Protein AF-A0A6I9YDV7-F1 (afdb_monomer_lite)

InterPro domains:
  IPR006047 Glycosyl hydrolase family 13, catalytic domain [PF00128] (92-167)
  IPR017853 Glycoside hydrolase superfamily [SSF51445] (80-203)
  IPR042280 Amino acid transporter heavy chain SLC3A2 [PTHR46673] (25-206)

Organism: NCBI:txid35019

Structure (mmCIF, N/CA/C/O backbone):
data_AF-A0A6I9YDV7-F1
#
_entry.id   AF-A0A6I9YDV7-F1
#
loop_
_atom_site.group_PDB
_atom_site.id
_atom_site.type_symbol
_atom_site.label_atom_id
_atom_site.label_alt_id
_atom_site.label_comp_id
_atom_site.label_asym_id
_atom_site.label_entity_id
_atom_site.label_seq_id
_atom_site.pdbx_PDB_ins_code
_atom_site.Cartn_x
_atom_site.Cartn_y
_atom_site.Cartn_z
_atom_site.occupancy
_atom_site.B_iso_or_equiv
_atom_site.auth_seq_id
_atom_site.auth_comp_id
_atom_site.auth_asym_id
_atom_site.auth_atom_id
_atom_site.pdbx_PDB_model_num
ATOM 1 N N . MET A 1 1 ? 39.630 -52.756 -128.430 1.00 38.31 1 MET A N 1
ATOM 2 C CA . MET A 1 1 ? 41.079 -52.446 -128.452 1.00 38.31 1 MET A CA 1
ATOM 3 C C . MET A 1 1 ? 41.340 -51.314 -127.465 1.00 38.31 1 MET A C 1
ATOM 5 O O . MET A 1 1 ? 40.442 -50.504 -127.300 1.00 38.31 1 MET A O 1
ATOM 9 N N . GLY A 1 2 ? 42.489 -51.329 -126.774 1.00 39.59 2 GLY A N 1
ATOM 10 C CA . GLY A 1 2 ? 42.800 -50.532 -125.567 1.00 39.59 2 GLY A CA 1
ATOM 11 C C . GLY A 1 2 ? 42.790 -49.003 -125.735 1.00 39.59 2 GLY A C 1
ATOM 12 O O . GLY A 1 2 ? 42.565 -48.506 -126.827 1.00 39.59 2 GLY A O 1
ATOM 13 N N . LYS A 1 3 ? 43.085 -48.194 -124.712 1.00 39.50 3 LYS A N 1
ATOM 14 C CA . LYS A 1 3 ? 43.961 -48.411 -123.548 1.00 39.50 3 LYS A CA 1
ATOM 15 C C . LYS A 1 3 ? 43.858 -47.171 -122.614 1.00 39.50 3 LYS A C 1
ATOM 17 O O . LYS A 1 3 ? 43.649 -46.089 -123.145 1.00 39.50 3 LYS A O 1
ATOM 22 N N . LEU A 1 4 ? 44.160 -47.373 -121.317 1.00 40.81 4 LEU A N 1
ATOM 23 C CA . LEU A 1 4 ? 44.732 -46.437 -120.302 1.00 40.81 4 LEU A CA 1
ATOM 24 C C . LEU A 1 4 ? 43.859 -45.246 -119.843 1.00 40.81 4 LEU A C 1
ATOM 26 O O . LEU A 1 4 ? 43.317 -44.532 -120.670 1.00 40.81 4 LEU A O 1
ATOM 30 N N . GLY A 1 5 ? 43.605 -45.036 -118.543 1.00 38.09 5 GLY A N 1
ATOM 31 C CA . GLY A 1 5 ? 44.574 -44.785 -117.447 1.00 38.09 5 GLY A CA 1
ATOM 32 C C . GLY A 1 5 ? 44.737 -43.256 -117.337 1.00 38.09 5 GLY A C 1
ATOM 33 O O . GLY A 1 5 ? 44.875 -42.615 -118.367 1.00 38.09 5 GLY A O 1
ATOM 34 N N . ASP A 1 6 ? 44.651 -42.529 -116.229 1.00 39.38 6 ASP A N 1
ATOM 35 C CA . ASP A 1 6 ? 44.724 -42.764 -114.791 1.00 39.38 6 ASP A CA 1
ATOM 36 C C . ASP A 1 6 ? 44.041 -41.562 -114.104 1.00 39.38 6 ASP A C 1
ATOM 38 O O . ASP A 1 6 ? 43.916 -40.489 -114.697 1.00 39.38 6 ASP A O 1
ATOM 42 N N . GLY A 1 7 ? 43.634 -41.699 -112.842 1.00 36.81 7 GLY A N 1
ATOM 43 C CA . GLY A 1 7 ? 43.128 -40.560 -112.072 1.00 36.81 7 GLY A CA 1
ATOM 44 C C . GLY A 1 7 ? 42.605 -40.953 -110.701 1.00 36.81 7 GLY A C 1
ATOM 45 O O . GLY A 1 7 ? 41.404 -40.923 -110.457 1.00 36.81 7 GLY A O 1
ATOM 46 N N . ALA A 1 8 ? 43.511 -41.366 -109.820 1.00 44.62 8 ALA A N 1
ATOM 47 C CA . ALA A 1 8 ? 43.217 -41.623 -108.419 1.00 44.62 8 ALA A CA 1
ATOM 48 C C . ALA A 1 8 ? 43.064 -40.310 -107.634 1.00 44.62 8 ALA A C 1
ATOM 50 O O . ALA A 1 8 ? 43.971 -39.483 -107.652 1.00 44.62 8 ALA A O 1
ATOM 51 N N . THR A 1 9 ? 41.997 -40.198 -106.844 1.00 48.41 9 THR A N 1
ATOM 52 C CA . THR A 1 9 ? 42.017 -39.526 -105.535 1.00 48.41 9 THR A CA 1
ATOM 53 C C . THR A 1 9 ? 40.992 -40.193 -104.607 1.00 48.41 9 THR A C 1
ATOM 55 O O . THR A 1 9 ? 39.810 -40.257 -104.946 1.00 48.41 9 THR A O 1
ATOM 58 N N . PRO A 1 10 ? 41.404 -40.718 -103.436 1.00 44.78 10 PRO A N 1
ATOM 59 C CA . PRO A 1 10 ? 40.486 -41.284 -102.455 1.00 44.78 10 PRO A CA 1
ATOM 60 C C . PRO A 1 10 ? 39.911 -40.162 -101.579 1.00 44.78 10 PRO A C 1
ATOM 62 O O . PRO A 1 10 ? 40.644 -39.488 -100.854 1.00 44.78 10 PRO A O 1
ATOM 65 N N . MET A 1 11 ? 38.595 -39.948 -101.626 1.00 39.47 11 MET A N 1
ATOM 66 C CA . MET A 1 11 ? 37.921 -39.026 -100.709 1.00 39.47 11 MET A CA 1
ATOM 67 C C . MET A 1 11 ? 37.646 -39.715 -99.369 1.00 39.47 11 MET A C 1
ATOM 69 O O . MET A 1 11 ? 36.690 -40.465 -99.217 1.00 39.47 11 MET A O 1
ATOM 73 N N . HIS A 1 12 ? 38.555 -39.419 -98.441 1.00 35.84 12 HIS A N 1
ATOM 74 C CA . HIS A 1 12 ? 38.338 -39.088 -97.031 1.00 35.84 12 HIS A CA 1
ATOM 75 C C . HIS A 1 12 ? 37.545 -40.066 -96.147 1.00 35.84 12 HIS A C 1
ATOM 77 O O . HIS A 1 12 ? 36.318 -40.092 -96.108 1.00 35.84 12 HIS A O 1
ATOM 83 N N . SER A 1 13 ? 38.330 -40.791 -95.349 1.00 45.22 13 SER A N 1
ATOM 84 C CA . SER A 1 13 ? 37.965 -41.426 -94.091 1.00 45.22 13 SER A CA 1
ATOM 85 C C . SER A 1 13 ? 37.410 -40.434 -93.067 1.00 45.22 13 SER A C 1
ATOM 87 O O . SER A 1 13 ? 37.753 -39.253 -93.056 1.00 45.22 13 SER A O 1
ATOM 89 N N . GLU A 1 14 ? 36.584 -40.997 -92.194 1.00 50.03 14 GLU A N 1
ATOM 90 C CA . GLU A 1 14 ? 35.968 -40.454 -90.989 1.00 50.03 14 GLU A CA 1
ATOM 91 C C . GLU A 1 14 ? 36.855 -39.489 -90.193 1.00 50.03 14 GLU A C 1
ATOM 93 O O . GLU A 1 14 ? 38.060 -39.678 -90.119 1.00 50.03 14 GLU A O 1
ATOM 98 N N . HIS A 1 15 ? 36.240 -38.472 -89.581 1.00 42.59 15 HIS A N 1
ATOM 99 C CA . HIS A 1 15 ? 36.286 -38.185 -88.141 1.00 42.59 15 HIS A CA 1
ATOM 100 C C . HIS A 1 15 ? 35.529 -36.874 -87.888 1.00 42.59 15 HIS A C 1
ATOM 102 O O . HIS A 1 15 ? 35.853 -35.829 -88.451 1.00 42.59 15 HIS A O 1
ATOM 108 N N . LEU A 1 16 ? 34.502 -36.939 -87.034 1.00 49.34 16 LEU A N 1
ATOM 109 C CA . LEU A 1 16 ? 33.867 -35.766 -86.437 1.00 49.34 16 LEU A CA 1
ATOM 110 C C . LEU A 1 16 ? 34.944 -34.807 -85.897 1.00 49.34 16 LEU A C 1
ATOM 112 O O . LEU A 1 16 ? 35.662 -35.193 -84.970 1.00 49.34 16 LEU A O 1
ATOM 116 N N . PRO A 1 17 ? 34.985 -33.536 -86.326 1.00 47.06 17 PRO A N 1
ATOM 117 C CA . PRO A 1 17 ? 35.467 -32.500 -85.445 1.00 47.06 17 PRO A CA 1
ATOM 118 C C . PRO A 1 17 ? 34.332 -32.209 -84.459 1.00 47.06 17 PRO A C 1
ATOM 120 O O . PRO A 1 17 ? 33.331 -31.566 -84.778 1.00 47.06 17 PRO A O 1
ATOM 123 N N . LEU A 1 18 ? 34.479 -32.707 -83.231 1.00 49.81 18 LEU A N 1
ATOM 124 C CA . LEU A 1 18 ? 33.900 -32.031 -82.076 1.00 49.81 18 LEU A CA 1
ATOM 125 C C . LEU A 1 18 ? 34.237 -30.532 -82.187 1.00 49.81 18 LEU A C 1
ATOM 127 O O . LEU A 1 18 ? 35.373 -30.189 -82.506 1.00 49.81 18 LEU A O 1
ATOM 131 N N . LEU A 1 19 ? 33.267 -29.674 -81.848 1.00 50.56 19 LEU A N 1
ATOM 132 C CA . LEU A 1 19 ? 33.364 -28.207 -81.743 1.00 50.56 19 LEU A CA 1
ATOM 133 C C . LEU A 1 19 ? 33.009 -27.392 -83.002 1.00 50.56 19 LEU A C 1
ATOM 135 O O . LEU A 1 19 ? 33.784 -26.550 -83.449 1.00 50.56 19 LEU A O 1
ATOM 139 N N . ALA A 1 20 ? 31.746 -27.449 -83.439 1.00 43.19 20 ALA A N 1
ATOM 140 C CA . ALA A 1 20 ? 31.096 -26.232 -83.938 1.00 43.19 20 ALA A CA 1
ATOM 141 C C . ALA A 1 20 ? 30.786 -25.311 -82.741 1.00 43.19 20 ALA A C 1
ATOM 143 O O . ALA A 1 20 ? 29.654 -25.170 -82.282 1.00 43.19 20 ALA A O 1
ATOM 144 N N . LYS A 1 21 ? 31.843 -24.713 -82.187 1.00 57.72 21 LYS A N 1
ATOM 145 C CA . LYS A 1 21 ? 31.755 -23.532 -81.334 1.00 57.72 21 LYS A CA 1
ATOM 146 C C . LYS A 1 21 ? 31.242 -22.388 -82.207 1.00 57.72 21 LYS A C 1
ATOM 148 O O . LYS A 1 21 ? 32.052 -21.738 -82.850 1.00 57.72 21 LYS A O 1
ATOM 153 N N . ALA A 1 22 ? 29.929 -22.161 -82.245 1.00 50.22 22 ALA A N 1
ATOM 154 C CA . ALA A 1 22 ? 29.346 -20.857 -82.576 1.00 50.22 22 ALA A CA 1
ATOM 155 C C . ALA A 1 22 ? 27.814 -20.861 -82.455 1.00 50.22 22 ALA A C 1
ATOM 157 O O . ALA A 1 22 ? 27.097 -21.185 -83.395 1.00 50.22 22 ALA A O 1
ATOM 158 N N . ALA A 1 23 ? 27.320 -20.348 -81.335 1.00 45.19 23 ALA A N 1
ATOM 159 C CA . ALA A 1 23 ? 26.447 -19.185 -81.412 1.00 45.19 23 ALA A CA 1
ATOM 160 C C . ALA A 1 23 ? 27.012 -18.176 -80.400 1.00 45.19 23 ALA A C 1
ATOM 162 O O . ALA A 1 23 ? 27.020 -18.477 -79.205 1.00 45.19 23 ALA A O 1
ATOM 163 N N . PRO A 1 24 ? 27.598 -17.044 -80.831 1.00 51.56 24 PRO A N 1
ATOM 164 C CA . PRO A 1 24 ? 28.044 -16.031 -79.892 1.00 51.56 24 PRO A CA 1
ATOM 165 C C . PRO A 1 24 ? 26.799 -15.426 -79.245 1.00 51.56 24 PRO A C 1
ATOM 167 O O . PRO A 1 24 ? 26.030 -14.716 -79.890 1.00 51.56 24 PRO A O 1
ATOM 170 N N . SER A 1 25 ? 26.593 -15.720 -77.965 1.00 53.84 25 SER A N 1
ATOM 171 C CA . SER A 1 25 ? 25.659 -14.999 -77.106 1.00 53.84 25 SER A CA 1
ATOM 172 C C . SER A 1 25 ? 26.172 -13.568 -76.926 1.00 53.84 25 SER A C 1
ATOM 174 O O . SER A 1 25 ? 26.735 -13.231 -75.889 1.00 53.84 25 SER A O 1
ATOM 176 N N . ALA A 1 26 ? 26.015 -12.719 -77.941 1.00 59.66 26 ALA A N 1
ATOM 177 C CA . ALA A 1 26 ? 26.451 -11.320 -77.946 1.00 59.66 26 ALA A CA 1
ATOM 178 C C . ALA A 1 26 ? 25.562 -10.421 -77.058 1.00 59.66 26 ALA A C 1
ATOM 180 O O . ALA A 1 26 ? 25.212 -9.303 -77.420 1.00 59.66 26 ALA A O 1
ATOM 181 N N . THR A 1 27 ? 25.152 -10.928 -75.898 1.00 67.25 27 THR A N 1
ATOM 182 C CA . THR A 1 27 ? 24.416 -10.186 -74.866 1.00 67.25 27 THR A CA 1
ATOM 183 C C . THR A 1 27 ? 25.225 -10.101 -73.572 1.00 67.25 27 THR A C 1
ATOM 185 O O . THR A 1 27 ? 25.004 -9.192 -72.778 1.00 67.25 27 THR A O 1
ATOM 188 N N . TYR A 1 28 ? 26.200 -10.995 -73.371 1.00 68.38 28 TYR A N 1
ATOM 189 C CA . TYR A 1 28 ? 27.017 -11.043 -72.162 1.00 68.38 28 TYR A CA 1
ATOM 190 C C . TYR A 1 28 ? 28.496 -11.148 -72.525 1.00 68.38 28 TYR A C 1
ATOM 192 O O . TYR A 1 28 ? 28.893 -12.008 -73.307 1.00 68.38 28 TYR A O 1
ATOM 200 N N . LEU A 1 29 ? 29.300 -10.267 -71.937 1.00 79.88 29 LEU A N 1
ATOM 201 C CA . LEU A 1 29 ? 30.756 -10.303 -72.038 1.00 79.88 29 LEU A CA 1
ATOM 202 C C . LEU A 1 29 ? 31.312 -11.420 -71.147 1.00 79.88 29 LEU A C 1
ATOM 204 O O . LEU A 1 29 ? 30.802 -11.670 -70.050 1.00 79.88 29 LEU A O 1
ATOM 208 N N . SER A 1 30 ? 32.374 -12.082 -71.599 1.00 82.94 30 SER A N 1
ATOM 209 C CA . SER A 1 30 ? 33.105 -13.048 -70.777 1.00 82.94 30 SER A CA 1
ATOM 210 C C . SER A 1 30 ? 33.853 -12.352 -69.629 1.00 82.94 30 SER A C 1
ATOM 212 O O . SER A 1 30 ? 34.169 -11.167 -69.700 1.00 82.94 30 SER A O 1
ATOM 214 N N . GLN A 1 31 ? 34.179 -13.083 -68.555 1.00 80.31 31 GLN A N 1
ATOM 215 C CA . GLN A 1 31 ? 34.885 -12.530 -67.381 1.00 80.31 31 GLN A CA 1
ATOM 216 C C . GLN A 1 31 ? 36.198 -11.813 -67.747 1.00 80.31 31 GLN A C 1
ATOM 218 O O . GLN A 1 31 ? 36.550 -10.811 -67.127 1.00 80.31 31 GLN A O 1
ATOM 223 N N . GLN A 1 32 ? 36.906 -12.311 -68.764 1.00 79.94 32 GLN A N 1
ATOM 224 C CA . GLN A 1 32 ? 38.156 -11.722 -69.244 1.00 79.94 32 GLN A CA 1
ATOM 225 C C . GLN A 1 32 ? 37.910 -10.407 -69.994 1.00 79.94 32 GLN A C 1
ATOM 227 O O . GLN A 1 32 ? 38.565 -9.414 -69.690 1.00 79.94 32 GLN A O 1
ATOM 232 N N . GLU A 1 33 ? 36.913 -10.365 -70.881 1.00 79.81 33 GLU A N 1
ATOM 233 C CA . GLU A 1 33 ? 36.534 -9.151 -71.620 1.00 79.81 33 GLU A CA 1
ATOM 234 C C . GLU A 1 33 ? 35.986 -8.061 -70.682 1.00 79.81 33 GLU A C 1
ATOM 236 O O . GLU A 1 33 ? 36.304 -6.884 -70.843 1.00 79.81 33 GLU A O 1
ATOM 241 N N . VAL A 1 34 ? 35.216 -8.440 -69.653 1.00 80.44 34 VAL A N 1
ATOM 242 C CA . VAL A 1 34 ? 34.735 -7.514 -68.610 1.00 80.44 34 VAL A CA 1
ATOM 243 C C . VAL A 1 34 ? 35.893 -6.948 -67.791 1.00 80.44 34 VAL A C 1
ATOM 245 O O . VAL A 1 34 ? 35.897 -5.757 -67.478 1.00 80.44 34 VAL A O 1
ATOM 248 N N . ALA A 1 35 ? 36.871 -7.776 -67.420 1.00 82.06 35 ALA A N 1
ATOM 249 C CA . ALA A 1 35 ? 38.034 -7.327 -66.660 1.00 82.06 35 ALA A CA 1
ATOM 250 C C . ALA A 1 35 ? 38.915 -6.375 -67.483 1.00 82.06 35 ALA A C 1
ATOM 252 O O . ALA A 1 35 ? 39.345 -5.341 -66.968 1.00 82.06 35 ALA A O 1
ATOM 253 N N . GLU A 1 36 ? 39.132 -6.689 -68.761 1.00 82.44 36 GLU A N 1
ATOM 254 C CA . GLU A 1 36 ? 39.889 -5.855 -69.692 1.00 82.44 36 GLU A CA 1
ATOM 255 C C . GLU A 1 36 ? 39.202 -4.495 -69.885 1.00 82.44 36 GLU A C 1
ATOM 257 O O . GLU A 1 36 ? 39.788 -3.456 -69.569 1.00 82.44 36 GLU A O 1
ATOM 262 N N . GLN A 1 37 ? 37.919 -4.486 -70.260 1.00 78.88 37 GLN A N 1
ATOM 263 C CA . GLN A 1 37 ? 37.142 -3.256 -70.460 1.00 78.88 37 GLN A CA 1
ATOM 264 C C . GLN A 1 37 ? 36.929 -2.458 -69.160 1.00 78.88 37 GLN A C 1
ATOM 266 O O . GLN A 1 37 ? 36.979 -1.228 -69.166 1.00 78.88 37 GLN A O 1
ATOM 271 N 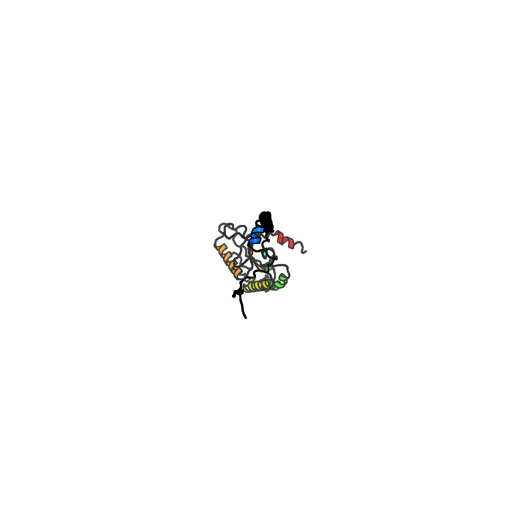N . GLY A 1 38 ? 36.731 -3.133 -68.025 1.00 76.25 38 GLY A N 1
ATOM 272 C CA . GLY A 1 38 ? 36.509 -2.509 -66.715 1.00 76.25 38 GLY A CA 1
ATOM 273 C C . GLY A 1 38 ? 37.774 -1.968 -66.039 1.00 76.25 38 GLY A C 1
ATOM 274 O O . GLY A 1 38 ? 37.676 -1.235 -65.049 1.00 76.25 38 GLY A O 1
ATOM 275 N N . SER A 1 39 ? 38.957 -2.321 -66.548 1.00 73.44 39 SER A N 1
ATOM 276 C CA . SER A 1 39 ? 40.243 -1.778 -66.094 1.00 73.44 39 SER A CA 1
ATOM 277 C C . SER A 1 39 ? 40.638 -0.481 -66.812 1.00 73.44 39 SER A C 1
ATOM 279 O O . SER A 1 39 ? 41.461 0.277 -66.292 1.00 73.44 39 SER A O 1
ATOM 281 N N . ALA A 1 40 ? 40.013 -0.185 -67.957 1.00 80.38 40 ALA A N 1
ATOM 282 C CA . ALA A 1 40 ? 40.258 1.028 -68.724 1.00 80.38 40 ALA A CA 1
ATOM 283 C C . ALA A 1 40 ? 39.733 2.283 -68.001 1.00 80.38 40 ALA A C 1
ATOM 285 O O . ALA A 1 40 ? 38.681 2.276 -67.352 1.00 80.38 40 ALA A O 1
ATOM 286 N N . ALA A 1 41 ? 40.464 3.396 -68.116 1.00 81.31 41 ALA A N 1
ATOM 287 C CA . ALA A 1 41 ? 40.004 4.682 -67.599 1.00 81.31 41 ALA A CA 1
ATOM 288 C C . ALA A 1 41 ? 38.720 5.115 -68.339 1.00 81.31 41 ALA A C 1
ATOM 290 O O . ALA A 1 41 ? 38.679 4.998 -69.564 1.00 81.31 41 ALA A O 1
ATOM 291 N N . PRO A 1 42 ? 37.678 5.613 -67.638 1.00 80.69 42 PRO A N 1
ATOM 292 C CA . PRO A 1 42 ? 37.683 6.141 -66.264 1.00 80.69 42 PRO A CA 1
ATOM 293 C C . PRO A 1 42 ? 37.094 5.209 -65.177 1.00 80.69 42 PRO A C 1
ATOM 295 O O . PRO A 1 42 ? 36.962 5.618 -64.018 1.00 80.69 42 PRO A O 1
ATOM 298 N N . TRP A 1 43 ? 36.725 3.969 -65.513 1.00 84.75 43 TRP A N 1
ATOM 299 C CA . TRP A 1 43 ? 35.888 3.097 -64.672 1.00 84.75 43 TRP A CA 1
ATOM 300 C C . TRP A 1 43 ? 36.424 2.810 -63.256 1.00 84.75 43 TRP A C 1
ATOM 302 O O . TRP A 1 43 ? 35.634 2.861 -62.305 1.00 84.75 43 TRP A O 1
ATOM 312 N N . PRO A 1 44 ? 37.736 2.579 -63.035 1.00 87.44 44 PRO A N 1
ATOM 313 C CA . PRO A 1 44 ? 38.262 2.347 -61.689 1.00 87.44 44 PRO A CA 1
ATOM 314 C C . PRO A 1 44 ? 38.124 3.560 -60.760 1.00 87.44 44 PRO A C 1
ATOM 316 O O . PRO A 1 44 ? 37.864 3.393 -59.567 1.00 87.44 44 PRO A O 1
ATOM 319 N N . GLY A 1 45 ? 38.281 4.774 -61.299 1.00 86.88 45 GLY A N 1
ATOM 320 C CA . GLY A 1 45 ? 38.131 6.022 -60.548 1.00 86.88 45 GLY A CA 1
ATOM 321 C C . GLY A 1 45 ? 36.675 6.273 -60.168 1.00 86.88 45 GLY A C 1
ATOM 322 O O . GLY A 1 45 ? 36.381 6.537 -59.003 1.00 86.88 45 GLY A O 1
ATOM 323 N N . LEU A 1 46 ? 35.761 6.079 -61.124 1.00 91.88 46 LEU A N 1
ATOM 324 C CA . LEU A 1 46 ? 34.322 6.215 -60.898 1.00 91.88 46 LEU A CA 1
ATOM 325 C C . LEU A 1 46 ? 33.809 5.213 -59.853 1.00 91.88 46 LEU A C 1
ATOM 327 O O . LEU A 1 46 ? 33.077 5.598 -58.946 1.00 91.88 46 LEU A O 1
ATOM 331 N N . ARG A 1 47 ? 34.240 3.945 -59.914 1.00 92.69 47 ARG A N 1
ATOM 332 C CA . ARG A 1 47 ? 33.864 2.927 -58.919 1.00 92.69 47 ARG A CA 1
ATOM 333 C C . ARG A 1 47 ? 34.322 3.308 -57.512 1.00 92.69 47 ARG A C 1
ATOM 335 O O . ARG A 1 47 ? 33.540 3.203 -56.573 1.00 92.69 47 ARG A O 1
ATOM 342 N N . ARG A 1 48 ? 35.570 3.766 -57.356 1.00 92.81 48 ARG A N 1
ATOM 343 C CA . ARG A 1 48 ? 36.086 4.231 -56.055 1.00 92.81 48 ARG A CA 1
ATOM 344 C C . ARG A 1 48 ? 35.307 5.446 -55.556 1.00 92.81 48 ARG A C 1
ATOM 346 O O . ARG A 1 48 ? 34.947 5.473 -54.388 1.00 92.81 48 ARG A O 1
ATOM 353 N N . ALA A 1 49 ? 34.991 6.399 -56.434 1.00 94.44 49 ALA 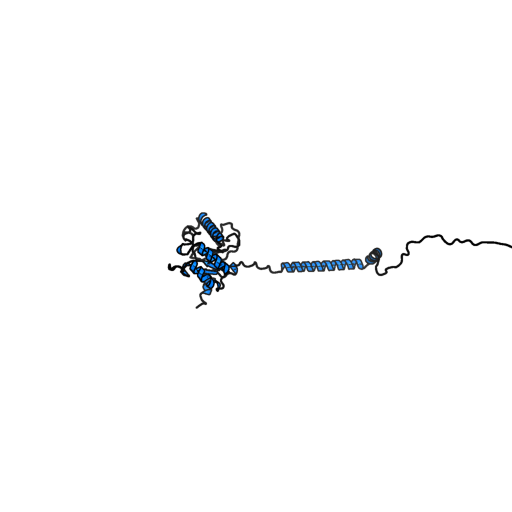A N 1
ATOM 354 C CA . ALA A 1 49 ? 34.194 7.571 -56.081 1.00 94.44 49 ALA A CA 1
ATOM 355 C C . ALA A 1 49 ? 32.778 7.192 -55.612 1.00 94.44 49 ALA A C 1
ATOM 357 O O . ALA A 1 49 ? 32.341 7.668 -54.568 1.00 94.44 49 ALA A O 1
ATOM 358 N N . LEU A 1 50 ? 32.092 6.293 -56.326 1.00 95.62 50 LEU A N 1
ATOM 359 C CA . LEU A 1 50 ? 30.754 5.814 -55.962 1.00 95.62 50 LEU A CA 1
ATOM 360 C C . LEU A 1 50 ? 30.753 5.024 -54.647 1.00 95.62 50 LEU A C 1
ATOM 362 O O . LEU A 1 50 ? 29.870 5.231 -53.819 1.00 95.62 50 LEU A O 1
ATOM 366 N N . ILE A 1 51 ? 31.749 4.159 -54.426 1.00 96.56 51 ILE A N 1
ATOM 367 C CA . ILE A 1 51 ? 31.883 3.408 -53.168 1.00 96.56 51 ILE A CA 1
ATOM 368 C C . ILE A 1 51 ? 32.159 4.363 -52.002 1.00 96.56 51 ILE A C 1
ATOM 370 O O . ILE A 1 51 ? 31.519 4.239 -50.961 1.00 96.56 51 ILE A O 1
ATOM 374 N N . SER A 1 52 ? 33.051 5.344 -52.172 1.00 96.44 52 SER A N 1
ATOM 375 C CA . SER A 1 52 ? 33.329 6.351 -51.141 1.00 96.44 52 SER A CA 1
ATOM 376 C C . SER A 1 52 ? 32.110 7.225 -50.840 1.00 96.44 52 SER A C 1
ATOM 378 O O . SER A 1 52 ? 31.841 7.512 -49.676 1.00 96.44 52 SER A O 1
ATOM 380 N N . LEU A 1 53 ? 31.342 7.613 -51.865 1.00 97.56 53 LEU A N 1
ATOM 381 C CA . LEU A 1 53 ? 30.091 8.355 -51.704 1.00 97.56 53 LEU A CA 1
ATOM 382 C C . LEU A 1 53 ? 29.060 7.533 -50.919 1.00 97.56 53 LEU A C 1
ATOM 384 O O . LEU A 1 53 ? 28.506 8.024 -49.939 1.00 97.56 53 LEU A O 1
ATOM 388 N N . LEU A 1 54 ? 28.836 6.275 -51.309 1.00 97.75 54 LEU A N 1
ATOM 389 C CA . LEU A 1 54 ? 27.900 5.380 -50.629 1.00 97.75 54 LEU A CA 1
ATOM 390 C C . LEU A 1 54 ? 28.311 5.130 -49.171 1.00 97.75 54 LEU A C 1
ATOM 392 O O . LEU A 1 54 ? 27.473 5.212 -48.275 1.00 97.75 54 LEU A O 1
ATOM 396 N N . ALA A 1 55 ? 29.599 4.879 -48.922 1.00 97.06 55 ALA A N 1
ATOM 397 C CA . ALA A 1 55 ? 30.135 4.706 -47.575 1.00 97.06 55 ALA A CA 1
ATOM 398 C C . ALA A 1 55 ? 29.968 5.978 -46.727 1.00 97.06 55 ALA A C 1
ATOM 400 O O . ALA A 1 55 ? 29.593 5.891 -45.559 1.00 97.06 55 ALA A O 1
ATOM 401 N N . GLY A 1 56 ? 30.181 7.158 -47.319 1.00 98.00 56 GLY A N 1
ATOM 402 C CA . GLY A 1 56 ? 29.963 8.446 -46.662 1.00 98.00 56 GLY A CA 1
ATOM 403 C C . GLY A 1 56 ? 28.496 8.694 -46.308 1.00 98.00 56 GLY A C 1
ATOM 404 O O . GLY A 1 56 ? 28.199 9.090 -45.183 1.00 98.00 56 GLY A O 1
ATOM 405 N N . LEU A 1 57 ? 27.567 8.403 -47.225 1.00 97.88 57 LEU A N 1
ATOM 406 C CA . LEU A 1 57 ? 26.126 8.498 -46.968 1.00 97.88 57 LEU A CA 1
ATOM 407 C C . LEU A 1 57 ? 25.687 7.537 -45.858 1.00 97.88 57 LEU A C 1
ATOM 409 O O . LEU A 1 57 ? 24.932 7.929 -44.971 1.00 97.88 57 LEU A O 1
ATOM 413 N N . PHE A 1 58 ? 26.202 6.306 -45.864 1.00 97.81 58 PHE A N 1
ATOM 414 C CA . PHE A 1 58 ? 25.918 5.327 -44.818 1.00 97.81 58 PHE A CA 1
ATOM 415 C C . PHE A 1 58 ? 26.457 5.774 -43.453 1.00 97.81 58 PHE A C 1
ATOM 417 O O . PHE A 1 58 ? 25.741 5.713 -42.454 1.00 97.81 58 PHE A O 1
ATOM 424 N N . ALA A 1 59 ? 27.687 6.293 -43.407 1.00 97.50 59 ALA A N 1
ATOM 425 C CA . ALA A 1 59 ? 28.267 6.848 -42.189 1.00 97.50 59 ALA A CA 1
ATOM 426 C C . ALA A 1 59 ? 27.473 8.062 -41.683 1.00 97.50 59 ALA A C 1
ATOM 428 O O . ALA A 1 59 ? 27.205 8.164 -40.489 1.00 97.50 59 ALA A O 1
ATOM 429 N N . CYS A 1 60 ? 27.036 8.950 -42.579 1.00 97.81 60 CYS A N 1
ATOM 430 C CA . CYS A 1 60 ? 26.199 10.097 -42.235 1.00 97.81 60 CYS A CA 1
ATOM 431 C C . CYS A 1 60 ? 24.845 9.661 -41.655 1.00 97.81 60 CYS A C 1
ATOM 433 O O . CYS A 1 60 ? 24.436 10.166 -40.612 1.00 97.81 60 CYS A O 1
ATOM 435 N N . MET A 1 61 ? 24.189 8.672 -42.269 1.00 97.94 61 MET A N 1
ATOM 436 C CA . MET A 1 61 ? 22.948 8.086 -41.757 1.00 97.94 61 MET A CA 1
ATOM 437 C C . MET A 1 61 ? 23.145 7.464 -40.366 1.00 97.94 61 MET A C 1
ATOM 439 O O . MET A 1 61 ? 22.314 7.666 -39.482 1.00 97.94 61 MET A O 1
ATOM 443 N N . LEU A 1 62 ? 24.253 6.748 -40.147 1.00 97.81 62 LEU A N 1
ATOM 444 C CA . LEU A 1 62 ? 24.577 6.150 -38.851 1.00 97.81 62 LEU A CA 1
ATOM 445 C C . LEU A 1 62 ? 24.823 7.222 -37.780 1.00 97.81 62 LEU A C 1
ATOM 447 O O . LEU A 1 62 ? 24.282 7.130 -36.681 1.00 97.81 62 LEU A O 1
ATOM 451 N N . LEU A 1 63 ? 25.582 8.269 -38.112 1.00 97.44 63 LEU A N 1
ATOM 452 C CA . LEU A 1 63 ? 25.819 9.400 -37.215 1.00 97.44 63 LEU A CA 1
ATOM 453 C C . LEU A 1 63 ? 24.517 10.131 -36.873 1.00 97.44 63 LEU A C 1
ATOM 455 O O . LEU A 1 63 ? 24.299 10.463 -35.710 1.00 97.44 63 LEU A O 1
ATOM 459 N N . LEU A 1 64 ? 23.631 10.330 -37.852 1.00 97.19 64 LEU A N 1
ATOM 460 C CA . LEU A 1 64 ? 22.320 10.935 -37.631 1.00 97.19 64 LEU A CA 1
ATOM 461 C C . LEU A 1 64 ? 21.445 10.072 -36.710 1.00 97.19 64 LEU A C 1
ATOM 463 O O . LEU A 1 64 ? 20.821 10.600 -35.793 1.00 97.19 64 LEU A O 1
ATOM 467 N N . ALA A 1 65 ? 21.430 8.751 -36.905 1.00 96.62 65 ALA A N 1
ATOM 468 C CA . ALA A 1 65 ? 20.688 7.828 -36.048 1.00 96.62 65 ALA A CA 1
ATOM 469 C C . ALA A 1 65 ? 21.202 7.847 -34.599 1.00 96.62 65 ALA A C 1
ATOM 471 O O . ALA A 1 65 ? 20.408 7.893 -33.658 1.00 96.62 65 ALA A O 1
ATOM 472 N N . VAL A 1 66 ? 22.525 7.873 -34.408 1.00 96.75 66 VAL A N 1
ATOM 473 C CA . VAL A 1 66 ? 23.143 7.987 -33.079 1.00 96.75 66 VAL A CA 1
ATOM 474 C C . VAL A 1 66 ? 22.818 9.33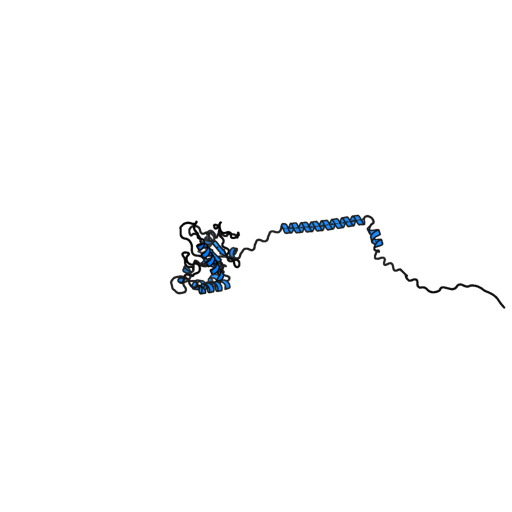8 -32.440 1.00 96.75 66 VAL A C 1
ATOM 476 O O . VAL A 1 66 ? 22.403 9.380 -31.285 1.00 96.75 66 VAL A O 1
ATOM 479 N N . ALA A 1 67 ? 22.939 10.440 -33.185 1.00 95.69 67 ALA A N 1
ATOM 480 C CA . ALA A 1 67 ? 22.590 11.771 -32.693 1.00 95.69 67 ALA A CA 1
ATOM 481 C C . ALA A 1 67 ? 21.112 11.860 -32.279 1.00 95.69 67 ALA A C 1
ATOM 483 O O . ALA A 1 67 ? 20.800 12.458 -31.248 1.00 95.69 67 ALA A O 1
ATOM 484 N N . LEU A 1 68 ? 20.210 11.220 -33.031 1.00 95.19 68 LEU A N 1
ATOM 485 C CA . LEU A 1 68 ? 18.792 11.144 -32.693 1.00 95.19 68 LEU A CA 1
ATOM 486 C C . LEU A 1 68 ? 18.575 10.360 -31.392 1.00 95.19 68 LEU A C 1
ATOM 488 O O . LEU A 1 68 ? 17.914 10.867 -30.493 1.00 95.19 68 LEU A O 1
ATOM 492 N N . LEU A 1 69 ? 19.183 9.177 -31.250 1.00 92.56 69 LEU A N 1
ATOM 493 C CA . LEU A 1 69 ? 19.086 8.360 -30.032 1.00 92.56 69 LEU A CA 1
ATOM 494 C C . LEU A 1 69 ? 19.591 9.091 -28.783 1.00 92.56 69 LEU A C 1
ATOM 496 O O . LEU A 1 69 ? 18.984 8.977 -27.721 1.00 92.56 69 LEU A O 1
ATOM 500 N N . LEU A 1 70 ? 20.674 9.860 -28.908 1.00 91.75 70 LEU A N 1
ATOM 501 C CA . LEU A 1 70 ? 21.234 10.644 -27.803 1.00 91.75 70 LEU A CA 1
ATOM 502 C C . LEU A 1 70 ? 20.390 11.879 -27.452 1.00 91.75 70 LEU A C 1
ATOM 504 O O . LEU A 1 70 ? 20.460 12.359 -26.322 1.00 91.75 70 LEU A O 1
ATOM 508 N N . SER A 1 71 ? 19.601 12.381 -28.404 1.00 90.88 71 SER A N 1
ATOM 509 C CA . SER A 1 71 ? 18.758 13.573 -28.239 1.00 90.88 71 SER A CA 1
ATOM 510 C C . SER A 1 71 ? 17.341 13.251 -27.753 1.00 90.88 71 SER A C 1
ATOM 512 O O . SER A 1 71 ? 16.604 14.162 -27.372 1.00 90.88 71 SER A O 1
ATOM 514 N N . LEU A 1 72 ? 16.933 11.976 -27.765 1.00 88.62 72 LEU A N 1
ATOM 515 C CA . LEU A 1 72 ? 15.621 11.575 -27.266 1.00 88.62 72 LEU A CA 1
ATOM 516 C C . LEU A 1 72 ? 15.525 11.839 -25.751 1.00 88.62 72 LEU A C 1
ATOM 518 O O . LEU A 1 72 ? 16.403 11.414 -24.991 1.00 88.62 72 LEU A O 1
ATOM 522 N N . PRO A 1 73 ? 14.457 12.506 -25.275 1.00 86.06 73 PRO A N 1
ATOM 523 C CA . PRO A 1 73 ? 14.241 12.677 -23.849 1.00 86.06 73 PRO A CA 1
ATOM 524 C C . PRO A 1 73 ? 14.094 11.302 -23.195 1.00 86.06 73 PRO A C 1
ATOM 526 O O . PRO A 1 73 ? 13.340 10.448 -23.666 1.00 86.06 73 PRO A O 1
ATOM 529 N N . ARG A 1 74 ? 14.816 11.084 -22.091 1.00 82.38 74 ARG A N 1
ATOM 530 C CA . ARG A 1 74 ? 14.700 9.837 -21.330 1.00 82.38 74 ARG A CA 1
ATOM 531 C C . ARG A 1 74 ? 13.247 9.672 -20.869 1.00 82.38 74 ARG A C 1
ATOM 533 O O . ARG A 1 74 ? 12.678 10.644 -20.358 1.00 82.38 74 ARG A O 1
ATOM 540 N N . PRO A 1 75 ? 12.641 8.478 -21.013 1.00 78.56 75 PRO A N 1
ATOM 541 C CA . PRO A 1 75 ? 11.328 8.229 -20.443 1.00 78.56 75 PRO A CA 1
ATOM 542 C C . PRO A 1 75 ? 11.397 8.531 -18.947 1.00 78.56 75 PRO A C 1
ATOM 544 O O . PRO A 1 75 ? 12.315 8.083 -18.254 1.00 78.56 75 PRO A O 1
ATOM 547 N N . ARG A 1 76 ? 10.456 9.341 -18.451 1.00 77.50 76 ARG A N 1
ATOM 548 C CA . ARG A 1 76 ? 10.367 9.589 -17.011 1.00 77.50 76 ARG A CA 1
ATOM 549 C C . ARG A 1 76 ? 10.138 8.239 -16.325 1.00 77.50 76 ARG A C 1
ATOM 551 O O . ARG A 1 76 ? 9.338 7.453 -16.842 1.00 77.50 76 ARG A O 1
ATOM 558 N N . PRO A 1 77 ? 10.813 7.958 -15.197 1.00 77.69 77 PRO A N 1
ATOM 559 C CA . PRO A 1 77 ? 10.539 6.744 -14.447 1.00 77.69 77 PRO A CA 1
ATOM 560 C C . PRO A 1 77 ? 9.041 6.683 -14.144 1.00 77.69 77 PRO A C 1
ATOM 562 O O . PRO A 1 77 ? 8.419 7.706 -13.834 1.00 77.69 77 PRO A O 1
ATOM 565 N N . ALA A 1 78 ? 8.449 5.499 -14.297 1.00 75.56 78 ALA A N 1
ATOM 566 C CA . ALA A 1 78 ? 7.044 5.308 -13.985 1.00 75.56 78 ALA A CA 1
ATOM 567 C C . ALA A 1 78 ? 6.826 5.674 -12.514 1.00 75.56 78 ALA A C 1
ATOM 569 O O . ALA A 1 78 ? 7.449 5.092 -11.628 1.00 75.56 78 ALA A O 1
ATOM 570 N N . LEU A 1 79 ? 5.970 6.667 -12.273 1.00 77.62 79 LEU A N 1
ATOM 571 C CA . LEU A 1 79 ? 5.623 7.063 -10.915 1.00 77.62 79 LEU A CA 1
ATOM 572 C C . LEU A 1 79 ? 5.017 5.857 -10.185 1.00 77.62 79 LEU A C 1
ATOM 574 O O . LEU A 1 79 ? 4.141 5.178 -10.736 1.00 77.62 79 LEU A O 1
ATOM 578 N N . GLY A 1 80 ? 5.474 5.616 -8.956 1.00 73.50 80 GLY A N 1
ATOM 579 C CA . GLY A 1 80 ? 4.922 4.578 -8.091 1.00 73.50 80 GLY A CA 1
ATOM 580 C C . GLY A 1 80 ? 3.432 4.813 -7.837 1.00 73.50 80 GLY A C 1
ATOM 581 O O . GLY A 1 80 ? 2.949 5.943 -7.929 1.00 73.50 80 GLY A O 1
ATOM 582 N N . TRP A 1 81 ? 2.687 3.756 -7.503 1.00 75.50 81 TRP A N 1
ATOM 583 C CA . TRP A 1 81 ? 1.241 3.863 -7.258 1.00 75.50 81 TRP A CA 1
ATOM 584 C C . TRP A 1 81 ? 0.918 4.933 -6.206 1.00 75.50 81 TRP A C 1
ATOM 586 O O . TRP A 1 81 ? -0.029 5.692 -6.369 1.00 75.50 81 TRP A O 1
ATOM 596 N N . TRP A 1 82 ? 1.765 5.037 -5.184 1.00 76.31 82 TRP A N 1
ATOM 597 C CA . TRP A 1 82 ? 1.653 5.965 -4.068 1.00 76.31 82 TRP A CA 1
ATOM 598 C C . TRP A 1 82 ? 1.884 7.432 -4.465 1.00 76.31 82 TRP A C 1
ATOM 600 O O . TRP A 1 82 ? 1.327 8.321 -3.837 1.00 76.31 82 TRP A O 1
ATOM 610 N N . GLN A 1 83 ? 2.633 7.707 -5.540 1.00 72.50 83 GLN A N 1
ATOM 611 C CA . GLN A 1 83 ? 2.852 9.073 -6.050 1.00 72.50 83 GLN A CA 1
ATOM 612 C C . GLN A 1 83 ? 1.645 9.617 -6.815 1.00 72.50 83 GLN A C 1
ATOM 614 O O . GLN A 1 83 ? 1.536 10.819 -7.033 1.00 72.50 83 GLN A O 1
ATOM 619 N N . LYS A 1 84 ? 0.759 8.722 -7.259 1.00 78.12 84 LYS A N 1
ATOM 620 C CA . LYS A 1 84 ? -0.505 9.067 -7.914 1.00 78.12 84 LYS A CA 1
ATOM 621 C C . LYS A 1 84 ? -1.702 8.865 -6.986 1.00 78.12 84 LYS A C 1
ATOM 623 O O . LYS A 1 84 ? -2.815 9.162 -7.400 1.00 78.12 84 LYS A O 1
ATOM 628 N N . ALA A 1 85 ? -1.469 8.319 -5.790 1.00 79.38 85 ALA A N 1
ATOM 629 C CA . ALA A 1 85 ? -2.517 7.896 -4.882 1.00 79.38 85 ALA A CA 1
ATOM 630 C C . ALA A 1 85 ? -3.071 9.068 -4.068 1.00 79.38 85 ALA A C 1
ATOM 632 O O . ALA A 1 85 ? -2.308 9.809 -3.451 1.00 79.38 85 ALA A O 1
ATOM 633 N N . ALA A 1 86 ? -4.394 9.174 -3.987 1.00 83.75 86 ALA A N 1
ATOM 634 C CA . ALA A 1 86 ? -5.057 9.936 -2.936 1.00 83.75 86 ALA A CA 1
ATOM 635 C C . ALA A 1 86 ? -5.198 9.071 -1.672 1.00 83.75 86 ALA A C 1
ATOM 637 O O . ALA A 1 86 ? -5.715 7.946 -1.729 1.00 83.75 86 ALA A O 1
ATOM 638 N N . PHE A 1 87 ? -4.727 9.613 -0.548 1.00 85.00 87 PHE A N 1
ATOM 639 C CA . PHE A 1 87 ? -4.778 8.996 0.775 1.00 85.00 87 PHE A CA 1
ATOM 640 C C . PHE A 1 87 ? -5.906 9.609 1.597 1.00 85.00 87 PHE A C 1
ATOM 642 O O . PHE A 1 87 ? -6.043 10.831 1.641 1.00 85.00 87 PHE A O 1
ATOM 649 N N . TYR A 1 88 ? -6.669 8.767 2.285 1.00 87.56 88 TYR A N 1
ATOM 650 C CA . TYR A 1 88 ? -7.669 9.195 3.254 1.00 87.56 88 TYR A CA 1
ATOM 651 C C . TYR A 1 88 ? -7.295 8.666 4.633 1.00 87.56 88 TYR A C 1
ATOM 653 O O . TYR A 1 88 ? -7.169 7.457 4.812 1.00 87.56 88 TYR A O 1
ATOM 661 N N . HIS A 1 89 ? -7.061 9.562 5.588 1.00 88.75 89 HIS A N 1
ATOM 662 C CA . HIS A 1 89 ? -6.774 9.185 6.971 1.00 88.75 89 HIS A CA 1
ATOM 663 C C . HIS A 1 89 ? -8.083 9.049 7.737 1.00 88.75 89 HIS A C 1
ATOM 665 O O . HIS A 1 89 ? -8.890 9.977 7.755 1.00 88.75 89 HIS A O 1
ATOM 671 N N . LEU A 1 90 ? -8.299 7.874 8.324 1.00 87.25 90 LEU A N 1
ATOM 672 C CA . LEU A 1 90 ? -9.528 7.527 9.019 1.00 87.25 90 LEU A CA 1
ATOM 673 C C . LEU A 1 90 ? -9.202 6.916 10.389 1.00 87.25 90 LEU A C 1
ATOM 675 O O . LEU A 1 90 ? -8.766 5.764 10.445 1.00 87.25 90 LEU A O 1
ATOM 679 N N . PRO A 1 91 ? -9.431 7.637 11.498 1.00 86.94 91 PRO A N 1
ATOM 680 C CA . PRO A 1 91 ? -9.357 7.069 12.839 1.00 86.94 91 PRO A CA 1
ATOM 681 C C . PRO A 1 91 ? -10.618 6.231 13.126 1.00 86.94 91 PRO A C 1
ATOM 683 O O . PRO A 1 91 ? -11.705 6.808 13.222 1.00 86.94 91 PRO A O 1
ATOM 686 N N . PRO A 1 92 ? -10.517 4.893 13.300 1.00 85.31 92 PRO A N 1
ATOM 687 C CA . PRO A 1 92 ? -11.700 4.043 13.469 1.00 85.31 92 PRO A CA 1
ATOM 688 C C . PRO A 1 92 ? -12.559 4.460 14.659 1.00 85.31 92 PRO A C 1
ATOM 690 O O . PRO A 1 92 ? -13.771 4.549 14.516 1.00 85.31 92 PRO A O 1
ATOM 693 N N . SER A 1 93 ? -11.920 4.851 15.767 1.00 84.38 93 SER A N 1
ATOM 694 C CA . SER A 1 93 ? -12.562 5.267 17.021 1.00 84.38 93 SER A CA 1
ATOM 695 C C . SER A 1 93 ? -13.594 6.386 16.878 1.00 84.38 93 SER A C 1
ATOM 697 O O . SER A 1 93 ? -14.464 6.511 17.731 1.00 84.38 93 SER A O 1
ATOM 699 N N . SER A 1 94 ? -13.489 7.213 15.835 1.00 83.56 94 SER A N 1
ATOM 700 C CA . SER A 1 94 ? -14.359 8.375 15.613 1.00 83.56 94 SER A CA 1
ATOM 701 C C . SER A 1 94 ? -15.283 8.213 14.406 1.00 83.56 94 SER A C 1
ATOM 703 O O . SER A 1 94 ? -15.921 9.185 14.009 1.00 83.56 94 SER A O 1
ATOM 705 N N . PHE A 1 95 ? -15.316 7.034 13.781 1.00 86.31 95 PHE A N 1
ATOM 706 C CA . PHE A 1 95 ? -15.985 6.850 12.498 1.00 86.31 95 PHE A CA 1
ATOM 707 C C . PHE A 1 95 ? -17.376 6.226 12.619 1.00 86.31 95 PHE A C 1
ATOM 709 O O . PHE A 1 95 ? -18.374 6.916 12.426 1.00 86.31 95 PHE A O 1
ATOM 716 N N . LEU A 1 96 ? -17.449 4.928 12.910 1.00 88.94 96 LEU A N 1
ATOM 717 C CA . LEU A 1 96 ? -18.713 4.215 13.045 1.00 88.94 96 LEU A CA 1
ATOM 718 C C . LEU A 1 96 ? -18.573 3.137 14.113 1.00 88.94 96 LEU A C 1
ATOM 720 O O . LEU A 1 96 ? -17.758 2.228 13.963 1.00 88.94 96 LEU A O 1
ATOM 724 N N . ASP A 1 97 ? -19.376 3.271 15.158 1.00 89.94 97 ASP A N 1
ATOM 725 C CA . ASP A 1 97 ? -19.597 2.257 16.185 1.00 89.94 97 ASP A CA 1
ATOM 726 C C . ASP A 1 97 ? -20.549 1.191 15.626 1.00 89.94 97 ASP A C 1
ATOM 728 O O . ASP A 1 97 ? -21.640 1.525 15.144 1.00 89.94 97 ASP A O 1
ATOM 732 N N . SER A 1 98 ? -20.108 -0.070 15.609 1.00 88.88 98 SER A N 1
ATOM 733 C CA . SER A 1 98 ? -20.886 -1.177 15.052 1.00 88.88 98 SER A CA 1
ATOM 734 C C . SER A 1 98 ? -21.462 -2.129 16.101 1.00 88.88 98 SER A C 1
ATOM 736 O O . SER A 1 98 ? -22.376 -2.890 15.764 1.00 88.88 98 SER A O 1
ATOM 738 N N . ASP A 1 99 ? -20.979 -2.084 17.345 1.00 86.38 99 ASP A N 1
ATOM 739 C CA . ASP A 1 99 ? -21.397 -2.972 18.436 1.00 86.38 99 ASP A CA 1
ATOM 740 C C . ASP A 1 99 ? -22.091 -2.250 19.609 1.00 86.38 99 ASP A C 1
ATOM 742 O O . ASP A 1 99 ? -22.671 -2.904 20.481 1.00 86.38 99 ASP A O 1
ATOM 746 N N . GLY A 1 100 ? -22.157 -0.919 19.558 1.00 85.62 100 GLY A N 1
ATOM 747 C CA . GLY A 1 100 ? -22.873 -0.065 20.497 1.00 85.62 100 GLY A CA 1
ATOM 748 C C . GLY A 1 100 ? -22.082 0.272 21.759 1.00 85.62 100 GLY A C 1
ATOM 749 O O . GLY A 1 100 ? -22.700 0.666 22.755 1.00 85.62 100 GLY A O 1
ATOM 750 N N . ASP A 1 101 ? -20.758 0.092 21.761 1.00 83.88 101 ASP A N 1
ATOM 751 C CA . ASP A 1 101 ? -19.895 0.391 22.909 1.00 83.88 101 ASP A CA 1
ATOM 752 C C . ASP A 1 101 ? -19.544 1.890 23.058 1.00 83.88 101 ASP A C 1
ATOM 754 O O . ASP A 1 101 ? -18.963 2.307 24.069 1.00 83.88 101 ASP A O 1
ATOM 758 N N . GLY A 1 102 ? -19.961 2.717 22.093 1.00 83.00 102 GLY A N 1
ATOM 759 C CA . GLY A 1 102 ? -19.727 4.157 22.040 1.00 83.00 102 GLY A CA 1
ATOM 760 C C . GLY A 1 102 ? -18.451 4.566 21.299 1.00 83.00 102 GLY A C 1
ATOM 761 O O . GLY A 1 102 ? -18.178 5.768 21.205 1.00 83.00 102 GLY A O 1
ATOM 762 N N . TRP A 1 103 ? -17.683 3.616 20.764 1.00 84.50 103 TRP A N 1
ATOM 763 C CA . TRP A 1 103 ? -16.453 3.839 20.012 1.00 84.50 103 TRP A CA 1
ATOM 764 C C . TRP A 1 103 ? -16.523 3.186 18.637 1.00 84.50 103 TRP A C 1
ATOM 766 O O . TRP A 1 103 ? -17.077 2.115 18.441 1.00 84.50 103 TRP A O 1
ATOM 776 N N . GLY A 1 104 ? -15.933 3.839 17.637 1.00 87.81 104 GLY A N 1
ATOM 777 C CA . GLY A 1 104 ? -15.879 3.236 16.313 1.00 87.81 104 GLY A CA 1
ATOM 778 C C . GLY A 1 104 ? -14.843 2.111 16.193 1.00 87.81 104 GLY A C 1
ATOM 779 O O . GLY A 1 104 ? -13.743 2.181 16.755 1.00 87.81 104 GLY A O 1
ATOM 780 N N . ASP A 1 105 ? -15.176 1.096 15.398 1.00 91.31 105 ASP A N 1
ATOM 781 C CA . ASP A 1 105 ? -14.419 -0.154 15.293 1.00 91.31 105 ASP A CA 1
ATOM 782 C C . ASP A 1 105 ? -14.100 -0.543 13.828 1.00 91.31 105 ASP A C 1
ATOM 784 O O . ASP A 1 105 ? -14.547 0.078 12.854 1.00 91.31 105 ASP A O 1
ATOM 788 N N . LEU A 1 106 ? -13.286 -1.590 13.641 1.00 92.81 106 LEU A N 1
ATOM 789 C CA . LEU A 1 106 ? -12.915 -2.089 12.308 1.00 92.81 106 LEU A CA 1
ATOM 790 C C . LEU A 1 106 ? -14.101 -2.636 11.497 1.00 92.81 106 LEU A C 1
ATOM 792 O O . LEU A 1 106 ? -14.073 -2.581 10.263 1.00 92.81 106 LEU A O 1
ATOM 796 N N . ALA A 1 107 ? -15.125 -3.184 12.150 1.00 92.50 107 ALA A N 1
ATOM 797 C CA . ALA A 1 107 ? -16.316 -3.676 11.473 1.00 92.50 107 ALA A CA 1
ATOM 798 C C . ALA A 1 107 ? -17.168 -2.512 10.942 1.00 92.50 107 ALA A C 1
ATOM 800 O O . ALA A 1 107 ? -17.638 -2.592 9.806 1.00 92.50 107 ALA A O 1
ATOM 801 N N . GLY A 1 108 ? -17.266 -1.403 11.673 1.00 92.06 108 GLY A N 1
ATOM 802 C CA . GLY A 1 108 ? -17.890 -0.163 11.224 1.00 92.06 108 GLY A CA 1
ATOM 803 C C . GLY A 1 108 ? -17.180 0.433 10.007 1.00 92.06 108 GLY A C 1
ATOM 804 O O . GLY A 1 108 ? -17.819 0.752 9.001 1.00 92.06 108 GLY A O 1
ATOM 805 N N . VAL A 1 109 ? -15.842 0.476 10.022 1.00 93.06 109 VAL A N 1
ATOM 806 C CA . VAL A 1 109 ? -15.055 0.873 8.836 1.00 93.06 109 VAL A CA 1
ATOM 807 C C . VAL A 1 109 ? -15.349 -0.047 7.647 1.00 93.06 109 VAL A C 1
ATOM 809 O O . VAL A 1 109 ? -15.559 0.423 6.527 1.00 93.06 109 VAL A O 1
ATOM 812 N N . ARG A 1 110 ? -15.413 -1.362 7.883 1.00 94.50 110 ARG A N 1
ATOM 813 C CA . ARG A 1 110 ? -15.694 -2.353 6.838 1.00 94.50 110 ARG A CA 1
ATOM 814 C C . ARG A 1 110 ? -17.083 -2.181 6.223 1.00 94.50 110 ARG A C 1
ATOM 816 O O . ARG A 1 110 ? -17.209 -2.319 5.009 1.00 94.50 110 ARG A O 1
ATOM 823 N N . GLN A 1 111 ? -18.100 -1.856 7.021 1.00 93.06 111 GLN A N 1
ATOM 824 C CA . GLN A 1 111 ? -19.465 -1.609 6.538 1.00 93.06 111 GLN A CA 1
ATOM 825 C C . GLN A 1 111 ? -19.540 -0.416 5.577 1.00 93.06 111 GLN A C 1
ATOM 827 O O . GLN A 1 111 ? -20.321 -0.434 4.630 1.00 93.06 111 GLN A O 1
ATOM 832 N N . GLN A 1 112 ? -18.704 0.602 5.782 1.00 92.31 112 GLN A N 1
ATOM 833 C CA . GLN A 1 112 ? -18.685 1.803 4.943 1.00 92.31 112 GLN A CA 1
ATOM 834 C C . GLN A 1 112 ? -17.694 1.722 3.777 1.00 92.31 112 GLN A C 1
ATOM 836 O O . GLN A 1 112 ? -17.557 2.692 3.032 1.00 92.31 112 GLN A O 1
ATOM 841 N N . LEU A 1 113 ? -17.019 0.585 3.561 1.00 92.50 113 LEU A N 1
ATOM 842 C CA . LEU A 1 113 ? -16.074 0.436 2.448 1.00 92.50 113 LEU A CA 1
ATOM 843 C C . LEU A 1 113 ? -16.708 0.726 1.084 1.00 92.50 113 LEU A C 1
ATOM 845 O O . LEU A 1 113 ? -16.031 1.266 0.214 1.00 92.50 113 LEU A O 1
ATOM 849 N N . ASP A 1 114 ? -17.985 0.388 0.891 1.00 92.25 114 ASP A N 1
ATOM 850 C CA . ASP A 1 114 ? -18.699 0.692 -0.354 1.00 92.25 114 ASP A CA 1
ATOM 851 C C . ASP A 1 114 ? -18.856 2.201 -0.567 1.00 92.25 114 ASP A C 1
ATOM 853 O O . ASP A 1 114 ? -18.658 2.683 -1.679 1.00 92.25 114 ASP A O 1
ATOM 857 N N . GLN A 1 115 ? -19.128 2.961 0.499 1.00 90.62 115 GLN A N 1
ATOM 858 C CA . GLN A 1 115 ? -19.188 4.424 0.439 1.00 90.62 115 GLN A CA 1
ATOM 859 C C . GLN A 1 115 ? -17.800 5.019 0.197 1.00 90.62 115 GLN A C 1
ATOM 861 O O . GLN A 1 115 ? -17.634 5.873 -0.671 1.00 90.62 115 GLN A O 1
ATOM 866 N N . LEU A 1 116 ? -16.776 4.519 0.893 1.00 89.31 116 LEU A N 1
ATOM 867 C CA . LEU A 1 116 ? -15.391 4.955 0.707 1.00 89.31 116 LEU A CA 1
ATOM 868 C C . LEU A 1 116 ? -14.879 4.675 -0.714 1.00 89.31 116 LEU A C 1
ATOM 870 O O . LEU A 1 116 ? -14.115 5.472 -1.249 1.00 89.31 116 LEU A O 1
ATOM 874 N N . ALA A 1 117 ? -15.340 3.599 -1.355 1.00 91.06 117 ALA A N 1
ATOM 875 C CA . ALA A 1 117 ? -15.000 3.272 -2.738 1.00 91.06 117 ALA A CA 1
ATOM 876 C C . ALA A 1 117 ? -15.630 4.220 -3.774 1.00 91.06 117 ALA A C 1
ATOM 878 O O . ALA A 1 117 ? -15.170 4.257 -4.914 1.00 91.06 117 ALA A O 1
ATOM 879 N N . THR A 1 118 ? -16.656 4.997 -3.404 1.00 91.88 118 THR A N 1
ATOM 880 C CA . THR A 1 118 ? -17.198 6.048 -4.285 1.00 91.88 118 THR A CA 1
ATOM 881 C C . THR A 1 118 ? -16.294 7.278 -4.353 1.00 91.88 118 THR A C 1
ATOM 883 O O . THR A 1 118 ? -16.344 8.031 -5.327 1.00 91.88 118 THR A O 1
ATOM 886 N N . LEU A 1 119 ? -15.446 7.479 -3.339 1.00 88.75 119 LEU A N 1
ATOM 887 C CA . LEU A 1 119 ? -14.482 8.568 -3.310 1.00 88.75 119 LEU A CA 1
ATOM 888 C C . LEU A 1 119 ? -13.290 8.232 -4.219 1.00 88.75 119 LEU A C 1
ATOM 890 O O . LEU A 1 119 ? -12.903 7.067 -4.327 1.00 88.75 119 LEU A O 1
ATOM 894 N N . PRO A 1 120 ? -12.635 9.231 -4.839 1.00 87.12 120 PRO A N 1
ATOM 895 C CA . PRO A 1 120 ? -11.461 9.023 -5.686 1.00 87.12 120 PRO A CA 1
ATOM 896 C C . PRO A 1 120 ? -10.191 8.737 -4.860 1.00 87.12 120 PRO A C 1
ATOM 898 O O . PRO A 1 120 ? -9.130 9.305 -5.119 1.00 87.12 120 PRO A O 1
ATOM 901 N N . ILE A 1 121 ? -10.287 7.864 -3.856 1.00 87.44 121 ILE A N 1
ATOM 902 C CA . ILE A 1 121 ? -9.195 7.455 -2.971 1.00 87.44 121 ILE A CA 1
ATOM 903 C C . ILE A 1 121 ? -8.585 6.144 -3.471 1.00 87.44 121 ILE A C 1
ATOM 905 O O . ILE A 1 121 ? -9.279 5.275 -3.991 1.00 87.44 121 ILE A O 1
ATOM 909 N N . GLN A 1 122 ? -7.267 5.993 -3.341 1.00 86.25 122 GLN A N 1
ATOM 910 C CA . GLN A 1 122 ? -6.573 4.735 -3.666 1.00 86.25 122 GLN A CA 1
ATOM 911 C C . GLN A 1 122 ? -5.993 4.061 -2.421 1.00 86.25 122 GLN A C 1
ATOM 913 O O . GLN A 1 122 ? -5.597 2.891 -2.478 1.00 86.25 122 GLN A O 1
ATOM 918 N N . ALA A 1 123 ? -5.924 4.791 -1.307 1.00 88.94 123 ALA A N 1
ATOM 919 C CA . ALA A 1 123 ? -5.401 4.295 -0.052 1.00 88.94 123 ALA A CA 1
ATOM 920 C C . ALA A 1 123 ? -6.159 4.859 1.156 1.00 88.94 123 ALA A C 1
ATOM 922 O O . ALA A 1 123 ? -6.404 6.061 1.246 1.00 88.94 123 ALA A O 1
ATOM 923 N N . LEU A 1 124 ? -6.479 3.978 2.099 1.00 90.75 124 LEU A N 1
ATOM 924 C CA . LEU A 1 124 ? -7.042 4.287 3.405 1.00 90.75 124 LEU A CA 1
ATOM 925 C C . LEU A 1 124 ? -5.946 4.107 4.457 1.00 90.75 124 LEU A C 1
ATOM 927 O O . LEU A 1 124 ? -5.375 3.025 4.572 1.00 90.75 124 LEU A O 1
ATOM 931 N N . VAL A 1 125 ? -5.646 5.154 5.215 1.00 90.06 125 VAL A N 1
ATOM 932 C CA . VAL A 1 125 ? -4.734 5.097 6.359 1.00 90.06 125 VAL A CA 1
ATOM 933 C C . VAL A 1 125 ? -5.586 4.956 7.612 1.00 90.06 125 VAL A C 1
ATOM 935 O O . VAL A 1 125 ? -6.269 5.902 8.000 1.00 90.06 125 VAL A O 1
ATOM 938 N N . LEU A 1 126 ? -5.574 3.772 8.219 1.00 90.31 126 LEU A N 1
ATOM 939 C CA . LEU A 1 126 ? -6.274 3.523 9.473 1.00 90.31 126 LEU A CA 1
ATOM 940 C C . LEU A 1 126 ? -5.486 4.149 10.614 1.00 90.31 126 LEU A C 1
ATOM 942 O O . LEU A 1 126 ? -4.314 3.820 10.809 1.00 90.31 126 LEU A O 1
ATOM 946 N N . GLY A 1 127 ? -6.147 5.024 11.368 1.00 84.75 127 GLY A N 1
ATOM 947 C CA . GLY A 1 127 ? -5.574 5.600 12.575 1.00 84.75 127 GLY A CA 1
ATOM 948 C C . GLY A 1 127 ? -5.222 4.526 13.604 1.00 84.75 127 GLY A C 1
ATOM 949 O O . GLY A 1 127 ? -5.813 3.447 13.589 1.00 84.75 127 GLY A O 1
ATOM 950 N N . SER A 1 128 ? -4.272 4.816 14.495 1.00 83.25 128 SER A N 1
ATOM 951 C CA . SER A 1 128 ? -3.613 3.810 15.350 1.00 83.25 128 SER A CA 1
ATOM 952 C C . SER A 1 128 ? -4.583 2.868 16.069 1.00 83.25 128 SER A C 1
ATOM 954 O O . SER A 1 128 ? -5.155 3.240 17.091 1.00 83.25 128 SER A O 1
ATOM 956 N N . ILE A 1 129 ? -4.742 1.641 15.561 1.00 85.75 129 ILE A N 1
ATOM 957 C CA . ILE A 1 129 ? -5.549 0.560 16.163 1.00 85.75 129 ILE A CA 1
ATOM 958 C C . ILE A 1 129 ? -4.748 -0.355 17.093 1.00 85.75 129 ILE A C 1
ATOM 960 O O . ILE A 1 129 ? -5.304 -1.273 17.693 1.00 85.75 129 ILE A O 1
ATOM 964 N N . LEU A 1 130 ? -3.441 -0.128 17.159 1.00 86.62 130 LEU A N 1
ATOM 965 C CA . LEU A 1 130 ? -2.497 -0.955 17.890 1.00 86.62 130 LEU A CA 1
ATOM 966 C C . LEU A 1 130 ? -2.405 -0.515 19.346 1.00 86.62 130 LEU A C 1
ATOM 968 O O . LEU A 1 130 ? -2.711 0.635 19.677 1.00 86.62 130 LEU A O 1
ATOM 972 N N . GLU A 1 131 ? -1.965 -1.427 20.207 1.00 80.56 131 GLU A N 1
ATOM 973 C CA . GLU A 1 131 ? -1.659 -1.091 21.594 1.00 80.56 131 GLU A CA 1
ATOM 974 C C . GLU A 1 131 ? -0.554 -0.016 21.656 1.00 80.56 131 GLU A C 1
ATOM 976 O O . GLU A 1 131 ? 0.480 -0.104 20.991 1.00 80.56 131 GLU A O 1
ATOM 981 N N . GLY A 1 132 ? -0.802 1.050 22.422 1.00 68.38 132 GLY A N 1
ATOM 982 C CA . GLY A 1 132 ? 0.141 2.158 22.595 1.00 68.38 132 GLY A CA 1
ATOM 983 C C . GLY A 1 132 ? 1.262 1.846 23.594 1.00 68.38 132 GLY A C 1
ATOM 984 O O . GLY A 1 132 ? 1.227 0.844 24.304 1.00 68.38 132 GLY A O 1
ATOM 985 N N . GLY A 1 133 ? 2.259 2.733 23.684 1.00 60.31 133 GLY A N 1
ATOM 986 C CA . GLY A 1 133 ? 3.298 2.666 24.726 1.00 60.31 133 GLY A CA 1
ATOM 987 C C . GLY A 1 133 ? 4.502 1.775 24.403 1.00 60.31 133 GLY A C 1
ATOM 988 O O . GLY A 1 133 ? 5.267 1.432 25.298 1.00 60.31 133 GLY A O 1
ATOM 989 N N . GLY A 1 134 ? 4.689 1.383 23.139 1.00 59.19 134 GLY A N 1
ATOM 990 C CA . GLY A 1 134 ? 5.914 0.723 22.664 1.00 59.19 134 GLY A CA 1
ATOM 991 C C . GLY A 1 134 ? 6.141 -0.718 23.143 1.00 59.19 134 GLY A C 1
ATOM 992 O O . GLY A 1 134 ? 7.128 -1.329 22.740 1.00 59.19 134 GLY A O 1
ATOM 993 N N . ALA A 1 135 ? 5.247 -1.280 23.962 1.00 62.56 135 ALA A N 1
ATOM 994 C CA . ALA A 1 135 ? 5.391 -2.634 24.493 1.00 62.56 135 ALA A CA 1
ATOM 995 C C . ALA A 1 135 ? 4.969 -3.720 23.489 1.00 62.56 135 ALA A C 1
ATOM 997 O O . ALA A 1 135 ? 5.590 -4.783 23.449 1.00 62.56 135 ALA A O 1
ATOM 998 N N . ASN A 1 136 ? 3.942 -3.463 22.667 1.00 74.94 136 ASN A N 1
ATOM 999 C CA . ASN A 1 136 ? 3.437 -4.446 21.714 1.00 74.94 136 ASN A CA 1
ATOM 1000 C C . ASN A 1 136 ? 2.812 -3.810 20.461 1.00 74.94 136 ASN A C 1
ATOM 1002 O O . ASN A 1 136 ? 1.671 -3.367 20.463 1.00 74.94 136 ASN A O 1
ATOM 1006 N N . LEU A 1 137 ? 3.563 -3.801 19.359 1.00 81.06 137 LEU A N 1
ATOM 1007 C CA . LEU A 1 137 ? 3.118 -3.234 18.083 1.00 81.06 137 LEU A CA 1
ATOM 1008 C C . LEU A 1 137 ? 2.458 -4.269 17.154 1.00 81.06 137 LEU A C 1
ATOM 1010 O O . LEU A 1 137 ? 2.150 -3.932 16.015 1.00 81.06 137 LEU A O 1
ATOM 1014 N N . THR A 1 138 ? 2.261 -5.519 17.585 1.00 86.94 138 THR A N 1
ATOM 1015 C CA . THR A 1 138 ? 1.628 -6.582 16.774 1.00 86.94 138 THR A CA 1
ATOM 1016 C C . THR A 1 138 ? 0.208 -6.918 17.218 1.00 86.94 138 THR A C 1
ATOM 1018 O O . THR A 1 138 ? -0.471 -7.705 16.560 1.00 86.94 138 THR A O 1
ATOM 1021 N N . GLN A 1 139 ? -0.274 -6.305 18.302 1.00 88.12 139 GLN A N 1
ATOM 1022 C CA . GLN A 1 139 ? -1.615 -6.534 18.828 1.00 88.12 139 GLN A CA 1
ATOM 1023 C C . GLN A 1 139 ? -2.548 -5.359 18.541 1.00 88.12 139 GLN A C 1
ATOM 1025 O O . GLN A 1 139 ? -2.175 -4.191 18.650 1.00 88.12 139 GLN A O 1
ATOM 1030 N N . ILE A 1 140 ? -3.775 -5.704 18.150 1.00 90.25 140 ILE A N 1
ATOM 1031 C CA . ILE A 1 140 ? -4.883 -4.765 17.974 1.00 90.25 140 ILE A CA 1
ATOM 1032 C C . ILE A 1 140 ? -5.553 -4.591 19.332 1.00 90.25 140 ILE A C 1
ATOM 1034 O O . ILE A 1 140 ? -5.809 -5.580 20.019 1.00 90.25 140 ILE A O 1
ATOM 1038 N N . VAL A 1 141 ? -5.868 -3.348 19.694 1.00 88.31 141 VAL A N 1
ATOM 1039 C CA . VAL A 1 141 ? -6.642 -3.048 20.901 1.00 88.31 141 VAL A CA 1
ATOM 1040 C C . VAL A 1 141 ? -7.996 -3.765 20.803 1.00 88.31 141 VAL A C 1
ATOM 1042 O O . VAL A 1 141 ? -8.729 -3.484 19.853 1.00 88.31 141 VAL A O 1
ATOM 1045 N N . PRO A 1 142 ? -8.380 -4.630 21.763 1.00 87.69 142 PRO A N 1
ATOM 1046 C CA . PRO A 1 142 ? -9.596 -5.441 21.656 1.00 87.69 142 PRO A CA 1
ATOM 1047 C C . PRO A 1 142 ? -10.876 -4.642 21.382 1.00 87.69 142 PRO A C 1
ATOM 1049 O O . PRO A 1 142 ? -11.707 -5.084 20.597 1.00 87.69 142 PRO A O 1
ATOM 1052 N N . ALA A 1 143 ? -10.992 -3.439 21.956 1.00 84.00 143 ALA A N 1
ATOM 1053 C CA . ALA A 1 143 ? -12.116 -2.523 21.731 1.00 84.00 143 ALA A CA 1
ATOM 1054 C C . ALA A 1 143 ? -12.205 -1.985 20.289 1.00 84.00 143 ALA A C 1
ATOM 1056 O O . ALA A 1 143 ? -13.228 -1.468 19.878 1.00 84.00 143 ALA A O 1
ATOM 1057 N N . ARG A 1 144 ? -11.132 -2.077 19.495 1.00 86.06 144 ARG A N 1
ATOM 1058 C CA . ARG A 1 144 ? -11.139 -1.664 18.080 1.00 86.06 144 ARG A CA 1
ATOM 1059 C C . ARG A 1 144 ? -11.356 -2.828 17.124 1.00 86.06 144 ARG A C 1
ATOM 1061 O O . ARG A 1 144 ? -11.583 -2.606 15.934 1.00 86.06 144 ARG A O 1
ATOM 1068 N N . GLY A 1 145 ? -11.276 -4.055 17.632 1.00 88.81 145 GLY A N 1
ATOM 1069 C CA . GLY A 1 145 ? -11.534 -5.278 16.895 1.00 88.81 145 GLY A CA 1
ATOM 1070 C C . GLY A 1 145 ? -10.410 -6.306 17.002 1.00 88.81 145 GLY A C 1
ATOM 1071 O O . GLY A 1 145 ? -9.526 -6.251 17.852 1.00 88.81 145 GLY A O 1
ATOM 1072 N N . SER A 1 146 ? -10.467 -7.281 16.103 1.00 93.00 146 SER A N 1
ATOM 1073 C CA . SER A 1 146 ? -9.598 -8.456 16.060 1.00 93.00 146 SER A CA 1
ATOM 1074 C C . SER A 1 146 ? -8.782 -8.521 14.771 1.00 93.00 146 SER A C 1
ATOM 1076 O O . SER A 1 146 ? -9.136 -7.923 13.751 1.00 93.00 146 SER A O 1
ATOM 1078 N N . LEU A 1 147 ? -7.716 -9.328 14.783 1.00 92.94 147 LEU A N 1
ATOM 1079 C CA . LEU A 1 147 ? -6.907 -9.591 13.589 1.00 92.94 147 LEU A CA 1
ATOM 1080 C C . LEU A 1 147 ? -7.763 -10.117 12.425 1.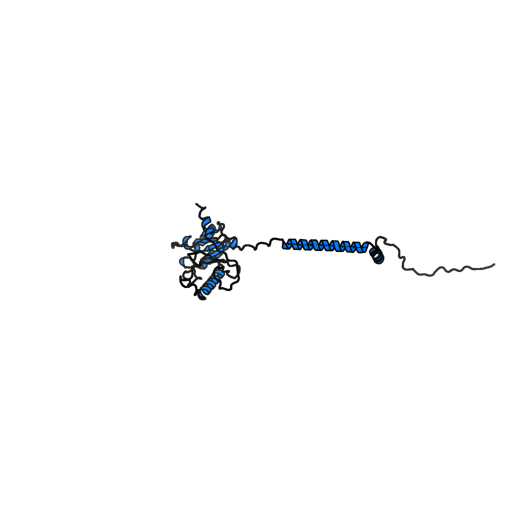00 92.94 147 LEU A C 1
ATOM 1082 O O . LEU A 1 147 ? 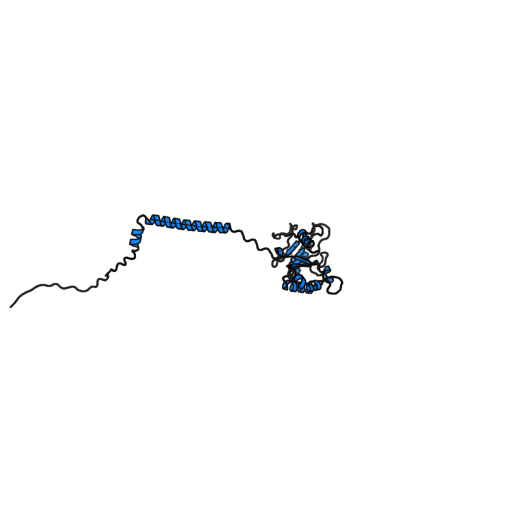-7.602 -9.677 11.292 1.00 92.94 147 LEU A O 1
ATOM 1086 N N . ALA A 1 148 ? -8.732 -10.991 12.710 1.00 94.25 148 ALA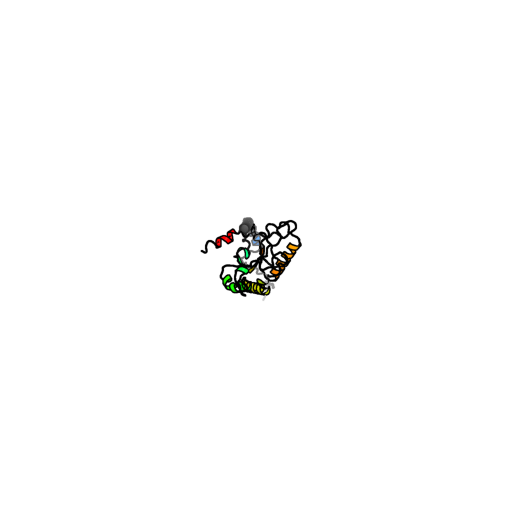 A N 1
ATOM 1087 C CA . ALA A 1 148 ? -9.638 -11.532 11.700 1.00 94.25 148 ALA A CA 1
ATOM 1088 C C . ALA A 1 148 ? -10.517 -10.446 11.051 1.00 94.25 148 ALA A C 1
ATOM 1090 O O . ALA A 1 148 ? -10.747 -10.468 9.840 1.00 94.25 148 ALA A O 1
ATOM 1091 N N . GLN A 1 149 ? -10.990 -9.467 11.832 1.00 93.81 149 GLN A N 1
ATOM 1092 C CA . GLN A 1 149 ? -11.735 -8.326 11.289 1.00 93.81 149 GLN A CA 1
ATOM 1093 C C . GLN A 1 149 ? -10.843 -7.446 10.408 1.00 93.81 149 GLN A C 1
ATOM 1095 O O . GLN A 1 149 ? -11.286 -7.031 9.336 1.00 93.81 149 GLN A O 1
ATOM 1100 N N . LEU A 1 150 ? -9.583 -7.221 10.800 1.00 94.75 150 LEU A N 1
ATOM 1101 C CA . LEU A 1 150 ? -8.619 -6.495 9.972 1.00 94.75 150 LEU A CA 1
ATOM 1102 C C . LEU A 1 150 ? -8.324 -7.235 8.659 1.00 94.75 150 LEU A C 1
ATOM 1104 O O . LEU A 1 150 ? -8.366 -6.622 7.597 1.00 94.75 150 LEU A O 1
ATOM 1108 N N . GLN A 1 151 ? -8.083 -8.546 8.696 1.00 94.62 151 GLN A N 1
ATOM 1109 C CA . GLN A 1 151 ? -7.863 -9.364 7.495 1.00 94.62 151 GLN A CA 1
ATOM 1110 C C . GLN A 1 151 ? -9.067 -9.323 6.544 1.00 94.62 151 GLN A C 1
ATOM 1112 O O . GLN A 1 151 ? -8.912 -9.218 5.321 1.00 94.62 151 GLN A O 1
ATOM 1117 N N . ALA A 1 152 ? -10.283 -9.366 7.093 1.00 95.12 152 ALA A N 1
ATOM 1118 C CA . ALA A 1 152 ? -11.497 -9.233 6.301 1.00 95.12 152 ALA A CA 1
ATOM 1119 C C . ALA A 1 152 ? -11.611 -7.837 5.667 1.00 95.12 152 ALA A C 1
ATOM 1121 O O . ALA A 1 152 ? -11.939 -7.728 4.485 1.00 95.12 152 ALA A O 1
ATOM 1122 N N . LEU A 1 153 ? -11.280 -6.781 6.418 1.00 95.25 153 LEU A N 1
ATOM 1123 C CA . LEU A 1 153 ? -11.229 -5.407 5.921 1.00 95.25 153 LEU A CA 1
ATOM 1124 C C . LEU A 1 153 ? -10.182 -5.247 4.805 1.00 95.25 153 LEU A C 1
ATOM 1126 O O . LEU A 1 153 ? -10.489 -4.666 3.767 1.00 95.25 153 LEU A O 1
ATOM 1130 N N . LEU A 1 154 ? -8.982 -5.808 4.975 1.00 94.62 154 LEU A N 1
ATOM 1131 C CA . LEU A 1 154 ? -7.917 -5.825 3.965 1.00 94.62 154 LEU A CA 1
ATOM 1132 C C . LEU A 1 154 ? -8.382 -6.498 2.674 1.00 94.62 154 LEU A C 1
ATOM 1134 O O . LEU A 1 154 ? -8.228 -5.942 1.586 1.00 94.62 154 LEU A O 1
ATOM 1138 N N . THR A 1 155 ? -9.002 -7.668 2.804 1.00 95.00 155 THR A N 1
ATOM 1139 C CA . THR A 1 155 ? -9.524 -8.435 1.671 1.00 95.00 155 THR A CA 1
ATOM 1140 C C . THR A 1 155 ? -10.616 -7.662 0.932 1.00 95.00 155 THR A C 1
ATOM 1142 O O . THR A 1 155 ? -10.592 -7.557 -0.296 1.00 95.00 155 THR A O 1
ATOM 1145 N N . ASP A 1 156 ? -11.578 -7.100 1.663 1.00 95.25 156 ASP A N 1
ATOM 1146 C CA . ASP A 1 156 ? -12.713 -6.389 1.074 1.00 95.25 156 ASP A CA 1
ATOM 1147 C C . ASP A 1 156 ? -12.326 -5.017 0.506 1.00 95.25 156 ASP A C 1
ATOM 1149 O O . ASP A 1 156 ? -12.886 -4.609 -0.517 1.00 95.25 156 ASP A O 1
ATOM 1153 N N . GLY A 1 157 ? -11.342 -4.341 1.103 1.00 94.00 157 GLY A N 1
ATOM 1154 C CA . GLY A 1 157 ? -10.733 -3.125 0.566 1.00 94.00 157 GLY A CA 1
ATOM 1155 C C . GLY A 1 157 ? -9.979 -3.400 -0.734 1.00 94.00 157 GLY A C 1
ATOM 1156 O O . GLY A 1 157 ? -10.199 -2.711 -1.732 1.00 94.00 157 GLY A O 1
ATOM 1157 N N . HIS A 1 158 ? -9.183 -4.475 -0.779 1.00 92.38 158 HIS A N 1
ATOM 1158 C CA . HIS A 1 158 ? -8.431 -4.847 -1.978 1.00 92.38 158 HIS A CA 1
ATOM 1159 C C . HIS A 1 158 ? -9.351 -5.164 -3.166 1.00 92.38 158 HIS A C 1
ATOM 1161 O O . HIS A 1 158 ? -9.094 -4.708 -4.280 1.00 92.38 158 HIS A O 1
ATOM 1167 N N . LYS A 1 159 ? -10.477 -5.858 -2.934 1.00 94.31 159 LYS A N 1
ATOM 1168 C CA . LYS A 1 159 ? -11.511 -6.095 -3.966 1.00 94.31 159 LYS A CA 1
ATOM 1169 C C . LYS A 1 159 ? -12.072 -4.802 -4.567 1.00 94.31 159 LYS A C 1
ATOM 1171 O O . LYS A 1 159 ? -12.514 -4.809 -5.711 1.00 94.31 159 LYS A O 1
ATOM 1176 N N . ARG A 1 160 ? -12.056 -3.708 -3.803 1.00 93.31 160 ARG A N 1
ATOM 1177 C CA . ARG A 1 160 ? -12.544 -2.377 -4.199 1.00 93.31 160 ARG A CA 1
ATOM 1178 C C . ARG A 1 160 ? -11.431 -1.461 -4.714 1.00 93.31 160 ARG A C 1
ATOM 1180 O O . ARG A 1 160 ? -11.674 -0.290 -4.971 1.00 93.31 160 ARG A O 1
ATOM 1187 N N . GLY A 1 161 ? -10.208 -1.975 -4.862 1.00 91.56 161 GLY A N 1
ATOM 1188 C CA . GLY A 1 161 ? -9.051 -1.191 -5.300 1.00 91.56 161 GLY A CA 1
ATOM 1189 C C . GLY A 1 161 ? -8.490 -0.241 -4.236 1.00 91.56 161 GLY A C 1
ATOM 1190 O O . GLY A 1 161 ? -7.627 0.577 -4.557 1.00 91.56 161 GLY A O 1
ATOM 1191 N N . ILE A 1 162 ? -8.938 -0.358 -2.982 1.00 92.12 162 ILE A N 1
ATOM 1192 C CA . ILE A 1 162 ? -8.462 0.446 -1.854 1.00 92.12 162 ILE A CA 1
ATOM 1193 C C . ILE A 1 162 ? -7.328 -0.308 -1.162 1.00 92.12 162 ILE A C 1
ATOM 1195 O O . ILE A 1 162 ? -7.499 -1.429 -0.682 1.00 92.12 162 ILE A O 1
ATOM 1199 N N . ARG A 1 163 ? -6.153 0.319 -1.082 1.00 90.69 163 ARG A N 1
ATOM 1200 C CA . ARG A 1 163 ? -5.037 -0.180 -0.267 1.00 90.69 163 ARG A CA 1
ATOM 1201 C C . ARG A 1 163 ? -5.192 0.303 1.163 1.00 90.69 163 ARG A C 1
ATOM 1203 O O . ARG A 1 163 ? -5.556 1.451 1.377 1.00 90.69 163 ARG A O 1
ATOM 1210 N N . ILE A 1 164 ? -4.879 -0.538 2.137 1.00 91.81 164 ILE A N 1
ATOM 1211 C CA . ILE A 1 164 ? -5.002 -0.166 3.549 1.00 91.81 164 ILE A CA 1
ATOM 1212 C C . ILE A 1 164 ? -3.615 -0.064 4.166 1.00 91.81 164 ILE A C 1
ATOM 1214 O O . ILE A 1 164 ? -2.789 -0.969 4.011 1.00 91.81 164 ILE A O 1
ATOM 1218 N N . LEU A 1 165 ? -3.377 1.060 4.832 1.00 90.38 165 LEU A N 1
ATOM 1219 C CA . LEU A 1 165 ? -2.169 1.366 5.576 1.00 90.38 165 LEU A CA 1
ATOM 1220 C C . LEU A 1 165 ? -2.501 1.458 7.065 1.00 90.38 165 LEU A C 1
ATOM 1222 O O . LEU A 1 165 ? -3.597 1.888 7.425 1.00 90.38 165 LEU A O 1
ATOM 1226 N N . LEU A 1 166 ? -1.548 1.086 7.915 1.00 89.56 166 LEU A N 1
ATOM 1227 C CA . LEU A 1 166 ? -1.685 1.186 9.368 1.00 89.56 166 LEU A CA 1
ATOM 1228 C C . LEU A 1 166 ? -0.848 2.332 9.921 1.00 89.56 166 LEU A C 1
ATOM 1230 O O . LEU A 1 166 ? 0.351 2.407 9.664 1.00 89.56 166 LEU A O 1
ATOM 1234 N N . GLU A 1 167 ? -1.462 3.198 10.716 1.00 85.62 167 GLU A N 1
ATOM 1235 C CA . GLU A 1 167 ? -0.728 4.129 11.563 1.00 85.62 167 GLU A CA 1
ATOM 1236 C C . GLU A 1 167 ? -0.172 3.408 12.790 1.00 85.62 167 GLU A C 1
ATOM 1238 O O . GLU A 1 167 ? -0.895 2.708 13.502 1.00 85.62 167 GLU A O 1
ATOM 1243 N N . LEU A 1 168 ? 1.128 3.571 13.020 1.00 81.75 168 LEU A N 1
ATOM 1244 C CA . LEU A 1 168 ? 1.790 3.084 14.218 1.00 81.75 168 LEU A CA 1
ATOM 1245 C C . LEU A 1 168 ? 1.654 4.130 15.332 1.00 81.75 168 LEU A C 1
ATOM 1247 O O . LEU A 1 168 ? 1.841 5.320 15.062 1.00 81.75 168 LEU A O 1
ATOM 1251 N N . PRO A 1 169 ? 1.352 3.712 16.574 1.00 78.31 169 PRO A N 1
ATOM 1252 C CA . PRO A 1 169 ? 1.292 4.627 17.704 1.00 78.31 169 PRO A CA 1
ATOM 1253 C C . PRO A 1 169 ? 2.659 5.286 17.926 1.00 78.31 169 PRO A C 1
ATOM 1255 O O . PRO A 1 169 ? 3.682 4.676 17.598 1.00 78.31 169 PRO A O 1
ATOM 1258 N N . PRO A 1 170 ? 2.703 6.496 18.512 1.00 70.25 170 PRO A N 1
ATOM 1259 C CA . PRO A 1 170 ? 3.966 7.119 18.882 1.00 70.25 170 PRO A CA 1
ATOM 1260 C C . PRO A 1 170 ? 4.758 6.189 19.807 1.00 70.25 170 PRO A C 1
ATOM 1262 O O . PRO A 1 170 ? 4.197 5.516 20.678 1.00 70.25 170 PRO A O 1
ATOM 1265 N N . TRP A 1 171 ? 6.070 6.144 19.600 1.00 65.25 171 TRP A N 1
ATOM 1266 C CA . TRP A 1 171 ? 6.994 5.332 20.381 1.00 65.25 171 TRP A CA 1
ATOM 1267 C C . TRP A 1 171 ? 8.114 6.202 20.949 1.00 65.25 171 TRP A C 1
ATOM 1269 O O . TRP A 1 171 ? 8.595 7.115 20.282 1.00 65.25 171 TRP A O 1
ATOM 1279 N N . GLY A 1 172 ? 8.564 5.868 22.157 1.00 58.34 172 GLY A N 1
ATOM 1280 C CA . GLY A 1 172 ? 9.595 6.611 22.882 1.00 58.34 172 GLY A CA 1
ATOM 1281 C C . GLY A 1 172 ? 9.010 7.476 23.998 1.00 58.34 172 GLY A C 1
ATOM 1282 O O . GLY A 1 172 ? 7.957 8.087 23.836 1.00 58.34 172 GLY A O 1
ATOM 1283 N N . GLU A 1 173 ? 9.684 7.488 25.148 1.00 45.41 173 GLU A N 1
ATOM 1284 C CA . GLU A 1 173 ? 9.457 8.496 26.184 1.00 45.41 173 GLU A CA 1
ATOM 1285 C C . GLU A 1 173 ? 10.184 9.790 25.804 1.00 45.41 173 GLU A C 1
ATOM 1287 O O . GLU A 1 173 ? 11.199 9.780 25.106 1.00 45.41 173 GLU A O 1
ATOM 1292 N N . GLU A 1 174 ? 9.663 10.913 26.285 1.00 44.53 174 GLU A N 1
ATOM 1293 C CA . GLU A 1 174 ? 10.291 12.227 26.206 1.00 44.53 174 GLU A CA 1
ATOM 1294 C C . GLU A 1 174 ? 11.564 12.237 27.076 1.00 44.53 174 GLU A C 1
ATOM 1296 O O . GLU A 1 174 ? 11.560 12.639 28.236 1.00 44.53 174 GLU A O 1
ATOM 1301 N N . GLY A 1 175 ? 12.664 11.709 26.533 1.00 41.81 175 GLY A N 1
ATOM 1302 C CA . GLY A 1 175 ? 13.950 11.631 27.216 1.00 41.81 175 GLY A CA 1
ATOM 1303 C C . GLY A 1 175 ? 15.014 10.907 26.393 1.00 41.81 175 GLY A C 1
ATOM 1304 O O . GLY A 1 175 ? 14.854 9.740 26.066 1.00 41.81 175 GLY A O 1
ATOM 1305 N N . ASP A 1 176 ? 16.116 11.612 26.105 1.00 34.72 176 ASP A N 1
ATOM 1306 C CA . ASP A 1 176 ? 17.385 11.071 25.584 1.00 34.72 176 ASP A CA 1
ATOM 1307 C C . ASP A 1 176 ? 17.295 10.317 24.232 1.00 34.72 176 ASP A C 1
ATOM 1309 O O . ASP A 1 176 ? 17.136 9.102 24.137 1.00 34.72 176 ASP A O 1
ATOM 1313 N N . ALA A 1 177 ? 17.519 11.066 23.148 1.00 45.41 177 ALA A N 1
ATOM 1314 C CA . ALA A 1 177 ? 17.611 10.572 21.771 1.00 45.41 177 ALA A CA 1
ATOM 1315 C C . ALA A 1 177 ? 18.914 9.802 21.436 1.00 45.41 177 ALA A C 1
ATOM 1317 O O . ALA A 1 177 ? 19.161 9.506 20.267 1.00 45.41 177 ALA A O 1
ATOM 1318 N N . SER A 1 178 ? 19.778 9.499 22.411 1.00 42.66 178 SER A N 1
ATOM 1319 C CA . SER A 1 178 ? 21.048 8.784 22.194 1.00 42.66 178 SER A CA 1
ATOM 1320 C C . SER A 1 178 ? 20.972 7.296 22.550 1.00 42.66 178 SER A C 1
ATOM 1322 O O . SER A 1 178 ? 21.794 6.507 22.080 1.00 42.66 178 SER A O 1
ATOM 1324 N N . ALA A 1 179 ? 19.940 6.903 23.304 1.00 43.41 179 ALA A N 1
ATOM 1325 C CA . ALA A 1 179 ? 19.648 5.532 23.703 1.00 43.41 179 ALA A CA 1
ATOM 1326 C C . ALA A 1 179 ? 18.354 4.981 23.063 1.00 43.41 179 ALA A C 1
ATOM 1328 O O . ALA A 1 179 ? 17.677 4.153 23.676 1.00 43.41 179 ALA A O 1
ATOM 1329 N N . GLU A 1 180 ? 18.014 5.384 21.824 1.00 51.94 180 GLU A N 1
ATOM 1330 C CA . GLU A 1 180 ? 17.080 4.637 20.955 1.00 51.94 180 GLU A CA 1
ATOM 1331 C C . GLU A 1 180 ? 17.656 3.217 20.758 1.00 51.94 180 GLU A C 1
ATOM 1333 O O . GLU A 1 180 ? 18.425 2.926 19.843 1.00 51.94 180 GLU A O 1
ATOM 1338 N N . SER A 1 181 ? 17.369 2.345 21.725 1.00 55.06 181 SER A N 1
ATOM 1339 C CA . SER A 1 181 ? 18.020 1.056 21.902 1.00 55.06 181 SER A CA 1
ATOM 1340 C C . SER A 1 181 ? 17.773 0.152 20.694 1.00 55.06 181 SER A C 1
ATOM 1342 O O . SER A 1 181 ? 16.684 0.143 20.115 1.00 55.06 181 SER A O 1
ATOM 1344 N N . ASN A 1 182 ? 18.754 -0.688 20.355 1.00 62.97 182 ASN A N 1
ATOM 1345 C CA . ASN A 1 182 ? 18.621 -1.750 19.347 1.00 62.97 182 ASN A CA 1
ATOM 1346 C C . ASN A 1 182 ? 17.315 -2.563 19.484 1.00 62.97 182 ASN A C 1
ATOM 1348 O O . ASN A 1 182 ? 16.835 -3.131 18.505 1.00 62.97 182 ASN A O 1
ATOM 1352 N N . GLN A 1 183 ? 16.732 -2.607 20.686 1.00 68.62 183 GLN A N 1
ATOM 1353 C CA . GLN A 1 183 ? 15.476 -3.276 20.983 1.00 68.62 183 GLN A CA 1
ATOM 1354 C C . GLN A 1 183 ? 14.255 -2.590 20.349 1.00 68.62 183 GLN A C 1
ATOM 1356 O O . GLN A 1 183 ? 13.437 -3.284 19.756 1.00 68.62 183 GLN A O 1
ATOM 1361 N N . THR A 1 184 ? 14.127 -1.262 20.402 1.00 68.81 184 THR A N 1
ATOM 1362 C CA . THR A 1 184 ? 12.976 -0.542 19.814 1.00 68.81 184 THR A CA 1
ATOM 1363 C C . THR A 1 184 ? 12.950 -0.694 18.297 1.00 68.81 184 THR A C 1
ATOM 1365 O O . THR A 1 184 ? 11.918 -0.997 17.704 1.00 68.81 184 THR A O 1
ATOM 1368 N N . VAL A 1 185 ? 14.119 -0.561 17.667 1.00 70.69 185 VAL A N 1
ATOM 1369 C CA . VAL A 1 185 ? 14.289 -0.768 16.222 1.00 70.69 185 VAL A CA 1
ATOM 1370 C C . VAL A 1 185 ? 13.947 -2.206 15.838 1.00 70.69 185 VAL A C 1
ATOM 1372 O O . VAL A 1 185 ? 13.289 -2.442 14.824 1.00 70.69 185 VAL A O 1
ATOM 1375 N N . LYS A 1 186 ? 14.372 -3.174 16.655 1.00 74.25 186 LYS A N 1
ATOM 1376 C CA . LYS A 1 186 ? 14.058 -4.588 16.459 1.00 74.25 186 LYS A CA 1
ATOM 1377 C C . LYS A 1 186 ? 12.552 -4.851 16.560 1.00 74.25 186 LYS A C 1
ATOM 1379 O O . LYS A 1 186 ? 12.006 -5.452 15.643 1.00 74.25 186 LYS A O 1
ATOM 1384 N N . LEU A 1 187 ? 11.888 -4.349 17.601 1.00 76.38 187 LEU A N 1
ATOM 1385 C CA . LEU A 1 187 ? 10.440 -4.490 17.793 1.00 76.38 187 LEU A CA 1
ATOM 1386 C C . LEU A 1 187 ? 9.650 -3.858 16.645 1.00 76.38 187 LEU A C 1
ATOM 1388 O O . LEU A 1 187 ? 8.729 -4.473 16.114 1.00 76.38 187 LEU A O 1
ATOM 1392 N N . LEU A 1 188 ? 10.045 -2.659 16.209 1.00 77.81 188 LEU A N 1
ATOM 1393 C CA . LEU A 1 188 ? 9.434 -1.997 15.061 1.00 77.81 188 LEU A CA 1
ATOM 1394 C C . LEU A 1 188 ? 9.604 -2.835 13.789 1.00 77.81 188 LEU A C 1
ATOM 1396 O O . LEU A 1 188 ? 8.643 -3.046 13.056 1.00 77.81 188 LEU A O 1
ATOM 1400 N N . LYS A 1 189 ? 10.809 -3.352 13.532 1.00 77.88 189 LYS A N 1
ATOM 1401 C CA . LYS A 1 189 ? 11.076 -4.204 12.368 1.00 77.88 189 LYS A CA 1
ATOM 1402 C C . LYS A 1 189 ? 10.234 -5.479 12.390 1.00 77.88 189 LYS A C 1
ATOM 1404 O O . LYS A 1 189 ? 9.656 -5.828 11.365 1.00 77.88 189 LYS A O 1
ATOM 1409 N N . GLU A 1 190 ? 10.156 -6.149 13.535 1.00 82.62 190 GLU A N 1
ATOM 1410 C CA . GLU A 1 190 ? 9.341 -7.354 13.721 1.00 82.62 190 GLU A CA 1
ATOM 1411 C C . GLU A 1 190 ? 7.852 -7.055 13.503 1.00 82.62 190 GLU A C 1
ATOM 1413 O O . GLU A 1 190 ? 7.180 -7.792 12.785 1.00 82.62 190 GLU A O 1
ATOM 1418 N N . ALA A 1 191 ? 7.353 -5.931 14.021 1.00 83.69 191 ALA A N 1
ATOM 1419 C CA . ALA A 1 191 ? 5.969 -5.517 13.824 1.00 83.69 191 ALA A CA 1
ATOM 1420 C C . ALA A 1 191 ? 5.652 -5.185 12.362 1.00 83.69 191 ALA A C 1
ATOM 1422 O O . ALA A 1 191 ? 4.650 -5.650 11.824 1.00 83.69 191 ALA A O 1
ATOM 1423 N N . LEU A 1 192 ? 6.524 -4.435 11.684 1.00 85.00 192 LEU A N 1
ATOM 1424 C CA . LEU A 1 192 ? 6.373 -4.129 10.259 1.00 85.00 192 LEU A CA 1
ATOM 1425 C C . LEU A 1 192 ? 6.343 -5.408 9.412 1.00 85.00 192 LEU A C 1
ATOM 1427 O O . LEU A 1 192 ? 5.508 -5.534 8.518 1.00 85.00 192 LEU A O 1
ATOM 1431 N N . GLN A 1 193 ? 7.229 -6.365 9.704 1.00 83.56 193 GLN A N 1
ATOM 1432 C CA . GLN A 1 193 ? 7.268 -7.660 9.020 1.00 83.56 193 GLN A CA 1
ATOM 1433 C C . GLN A 1 193 ? 6.008 -8.487 9.284 1.00 83.56 193 GLN A C 1
ATOM 1435 O O . GLN A 1 193 ? 5.460 -9.069 8.349 1.00 83.56 193 GLN A O 1
ATOM 1440 N N . PHE A 1 194 ? 5.530 -8.505 10.528 1.00 89.56 194 PHE A N 1
ATOM 1441 C CA . PHE A 1 194 ? 4.287 -9.170 10.900 1.00 89.56 194 PHE A CA 1
ATOM 1442 C C . PHE A 1 194 ? 3.104 -8.605 10.107 1.00 89.56 194 PHE A C 1
ATOM 1444 O O . PHE A 1 194 ? 2.470 -9.329 9.345 1.00 89.56 194 PHE A O 1
ATOM 1451 N N . TRP A 1 195 ? 2.864 -7.297 10.170 1.00 88.75 195 TRP A N 1
ATOM 1452 C CA . TRP A 1 195 ? 1.742 -6.673 9.466 1.00 88.75 195 TRP A CA 1
ATOM 1453 C C . TRP A 1 195 ? 1.849 -6.764 7.943 1.00 88.75 195 TRP A C 1
ATOM 1455 O O . TRP A 1 195 ? 0.838 -6.890 7.253 1.00 88.75 195 TRP A O 1
ATOM 1465 N N . GLN A 1 196 ? 3.067 -6.742 7.404 1.00 87.50 196 GLN A N 1
ATOM 1466 C CA . GLN A 1 196 ? 3.289 -7.011 5.989 1.00 87.50 196 GLN A CA 1
ATOM 1467 C C . GLN A 1 196 ? 2.877 -8.444 5.625 1.00 87.50 196 GLN A C 1
ATOM 1469 O O . GLN A 1 196 ? 2.250 -8.642 4.586 1.00 87.50 196 GLN A O 1
ATOM 1474 N N . SER A 1 197 ? 3.186 -9.430 6.475 1.00 87.31 197 SER A N 1
ATOM 1475 C CA . SER A 1 197 ? 2.757 -10.819 6.265 1.00 87.31 197 SER A CA 1
ATOM 1476 C C . SER A 1 197 ? 1.236 -10.993 6.349 1.00 87.31 197 SER A C 1
ATOM 1478 O O . SER A 1 197 ? 0.679 -11.814 5.626 1.00 87.31 197 SER A O 1
ATOM 1480 N N . GLU A 1 198 ? 0.558 -10.147 7.129 1.00 91.25 198 GLU A N 1
ATOM 1481 C CA . GLU A 1 198 ? -0.907 -10.075 7.217 1.00 91.25 198 GLU A CA 1
ATOM 1482 C C . GLU A 1 198 ? -1.563 -9.367 6.010 1.00 91.25 198 GLU A C 1
ATOM 1484 O O . GLU A 1 198 ? -2.784 -9.388 5.861 1.00 91.25 198 GLU A O 1
ATOM 1489 N N . GLY A 1 199 ? -0.773 -8.751 5.119 1.00 86.94 199 GLY A N 1
ATOM 1490 C CA . GLY A 1 199 ? -1.261 -8.115 3.888 1.00 86.94 199 GLY A CA 1
ATOM 1491 C C . GLY A 1 199 ? -1.486 -6.601 3.973 1.00 86.94 199 GLY A C 1
ATOM 1492 O O . GLY A 1 199 ? -2.157 -6.023 3.112 1.00 86.94 199 GLY A O 1
ATOM 1493 N N . VAL A 1 200 ? -0.933 -5.930 4.986 1.00 89.00 200 VAL A N 1
ATOM 1494 C CA . VAL A 1 200 ? -0.941 -4.462 5.081 1.00 89.00 200 VAL A CA 1
ATOM 1495 C C . VAL A 1 200 ? -0.045 -3.860 3.992 1.00 89.00 200 VAL A C 1
ATOM 1497 O O . VAL A 1 200 ? 1.076 -4.311 3.766 1.00 89.00 200 VAL A O 1
ATOM 1500 N N . HIS A 1 201 ? -0.533 -2.822 3.304 1.00 84.62 201 HIS A N 1
ATOM 1501 C CA . HIS A 1 201 ? 0.121 -2.271 2.104 1.00 84.62 201 HIS A CA 1
ATOM 1502 C C . HIS A 1 201 ? 1.134 -1.155 2.412 1.00 84.62 201 HIS A C 1
ATOM 1504 O O . HIS A 1 201 ? 1.878 -0.708 1.530 1.00 84.62 201 HIS A O 1
ATOM 1510 N N . GLY A 1 202 ? 1.142 -0.666 3.649 1.00 85.12 202 GLY A N 1
ATOM 1511 C CA . GLY A 1 202 ? 2.056 0.368 4.100 1.00 85.12 202 GLY A CA 1
ATOM 1512 C C . GLY A 1 202 ? 1.766 0.831 5.519 1.00 85.12 202 GLY A C 1
ATOM 1513 O O . GLY A 1 202 ? 0.783 0.428 6.139 1.00 85.12 202 GLY A O 1
ATOM 1514 N N . PHE A 1 203 ? 2.635 1.694 6.021 1.00 84.38 203 PHE A N 1
ATOM 1515 C CA . PHE A 1 203 ? 2.618 2.138 7.406 1.00 84.38 203 PHE A CA 1
ATOM 1516 C C . PHE A 1 203 ? 2.772 3.641 7.479 1.00 84.38 203 PHE A C 1
ATOM 1518 O O . PHE A 1 203 ? 3.592 4.205 6.755 1.00 84.38 203 PHE A O 1
ATOM 1525 N N . LEU A 1 204 ? 2.016 4.270 8.369 1.00 80.38 204 LEU A N 1
ATOM 1526 C CA . LEU A 1 204 ? 2.229 5.649 8.760 1.00 80.38 204 LEU A CA 1
ATOM 1527 C C . LEU A 1 204 ? 2.992 5.674 10.087 1.00 80.38 204 LEU A C 1
ATOM 1529 O O . LEU A 1 204 ? 2.572 5.078 11.073 1.00 80.38 204 LEU A O 1
ATOM 1533 N N . VAL A 1 205 ? 4.125 6.363 10.081 1.00 73.12 205 VAL A N 1
ATOM 1534 C CA . VAL A 1 205 ? 5.014 6.556 11.222 1.00 73.12 205 VAL A CA 1
ATOM 1535 C C . VAL A 1 205 ? 5.010 8.038 11.579 1.00 73.12 205 VAL A C 1
ATOM 1537 O O . VAL A 1 205 ? 5.478 8.866 10.791 1.00 73.12 205 VAL A O 1
ATOM 1540 N N . ALA A 1 206 ? 4.496 8.369 12.761 1.00 63.47 206 ALA A N 1
ATOM 1541 C CA . ALA A 1 206 ? 4.573 9.708 13.330 1.00 63.47 206 ALA A CA 1
ATOM 1542 C C . ALA A 1 206 ? 5.652 9.729 14.425 1.00 63.47 206 ALA A C 1
ATOM 1544 O O . ALA A 1 206 ? 5.543 9.004 15.410 1.00 63.47 206 ALA A O 1
ATOM 1545 N N . LYS A 1 207 ? 6.711 10.532 14.236 1.00 50.53 207 LYS A N 1
ATOM 1546 C CA . LYS A 1 207 ? 7.818 10.652 15.206 1.00 50.53 207 LYS A CA 1
ATOM 1547 C C . LYS A 1 207 ? 7.601 11.768 16.241 1.00 50.53 207 LYS A C 1
ATOM 1549 O O . LYS A 1 207 ? 8.224 11.712 17.290 1.00 50.53 207 LYS A O 1
ATOM 1554 N N . ASP A 1 208 ? 6.742 12.758 15.982 1.00 46.31 208 ASP A N 1
ATOM 1555 C CA . ASP A 1 208 ? 6.604 13.916 16.879 1.00 46.31 208 ASP A CA 1
ATOM 1556 C C . ASP A 1 208 ? 5.281 14.684 16.651 1.00 46.31 208 ASP A C 1
ATOM 1558 O O . ASP A 1 208 ? 4.976 15.003 15.495 1.00 46.31 208 ASP A O 1
ATOM 1562 N N . PRO A 1 209 ? 4.491 15.018 17.694 1.00 40.53 209 PRO A N 1
ATOM 1563 C CA . PRO A 1 209 ? 3.304 15.869 17.557 1.00 40.53 209 PRO A CA 1
ATOM 1564 C C . PRO A 1 209 ? 3.629 17.348 17.274 1.00 40.53 209 PRO A C 1
ATOM 1566 O O . PRO A 1 209 ? 2.748 18.077 16.819 1.00 40.53 209 PRO A O 1
ATOM 1569 N N . ALA A 1 210 ? 4.866 17.811 17.510 1.00 36.59 210 ALA A N 1
ATOM 1570 C CA . ALA A 1 210 ? 5.230 19.223 17.341 1.00 36.59 210 ALA A CA 1
ATOM 1571 C C . ALA A 1 210 ? 5.605 19.612 15.895 1.00 36.59 210 ALA A C 1
ATOM 1573 O O . ALA A 1 210 ? 5.395 20.757 15.493 1.00 36.59 210 ALA A O 1
ATOM 1574 N N . TRP A 1 211 ? 6.102 18.669 15.085 1.00 32.91 211 TRP A N 1
ATOM 1575 C CA . TRP A 1 211 ? 6.451 18.890 13.677 1.00 32.91 211 TRP A CA 1
ATOM 1576 C C . TRP A 1 211 ? 6.211 17.611 12.866 1.00 32.91 211 TRP A C 1
ATOM 1578 O O . TRP A 1 211 ? 7.073 16.738 12.777 1.00 32.91 211 TRP A O 1
ATOM 1588 N N . CYS A 1 212 ? 5.027 17.495 12.263 1.00 34.69 212 CYS A N 1
ATOM 1589 C CA . CYS A 1 212 ? 4.599 16.317 11.508 1.00 34.69 212 CYS A CA 1
ATOM 1590 C C . CYS A 1 212 ? 5.444 16.080 10.239 1.00 34.69 212 CYS A C 1
ATOM 1592 O O . CYS A 1 212 ? 5.049 16.452 9.135 1.00 34.69 212 CYS A O 1
ATOM 1594 N N . LEU A 1 213 ? 6.584 15.399 10.363 1.00 33.06 213 LEU A N 1
ATOM 1595 C CA . LEU A 1 213 ? 7.178 14.645 9.259 1.00 33.06 213 LEU A CA 1
ATOM 1596 C C . LEU A 1 213 ? 6.474 13.282 9.194 1.00 33.06 213 LEU A C 1
ATOM 1598 O O . LEU A 1 213 ? 6.948 12.290 9.744 1.00 33.06 213 LEU A O 1
ATOM 1602 N N . LEU A 1 214 ? 5.307 13.258 8.542 1.00 44.56 214 LEU A N 1
ATOM 1603 C CA . LEU A 1 214 ? 4.556 12.039 8.233 1.00 44.56 214 LEU A CA 1
ATOM 1604 C C . LEU A 1 214 ? 5.423 11.143 7.343 1.00 44.56 214 LEU A C 1
ATOM 1606 O O . LEU A 1 214 ? 5.636 11.443 6.166 1.00 44.56 214 LEU A O 1
ATOM 1610 N N . THR A 1 215 ? 5.939 10.059 7.912 1.00 47.19 215 THR A N 1
ATOM 1611 C CA . THR A 1 215 ? 6.693 9.056 7.166 1.00 47.19 215 THR A CA 1
ATOM 1612 C C . THR A 1 215 ? 5.739 7.952 6.743 1.00 47.19 215 THR A C 1
ATOM 1614 O O . THR A 1 215 ? 5.211 7.234 7.591 1.00 47.19 215 THR A O 1
ATOM 1617 N N . VAL A 1 216 ? 5.518 7.802 5.436 1.00 48.81 216 VAL A N 1
ATOM 1618 C CA . VAL A 1 216 ? 4.740 6.686 4.889 1.00 48.81 216 VAL A CA 1
ATOM 1619 C C . VAL A 1 216 ? 5.698 5.656 4.298 1.00 48.81 216 VAL A C 1
ATOM 1621 O O . VAL A 1 216 ? 6.400 5.936 3.330 1.00 48.81 216 VAL A O 1
ATOM 1624 N N . SER A 1 217 ? 5.745 4.468 4.896 1.00 51.53 217 SER A N 1
ATOM 1625 C CA . SER A 1 217 ? 6.493 3.314 4.389 1.00 51.53 217 SER A CA 1
ATOM 1626 C C . SER A 1 217 ? 5.581 2.484 3.494 1.00 51.53 217 SER A C 1
ATOM 1628 O O . SER A 1 217 ? 4.461 2.159 3.886 1.00 51.53 217 SER A O 1
ATOM 1630 N N . PHE A 1 218 ? 6.040 2.143 2.290 1.00 51.91 218 PHE A N 1
ATOM 1631 C CA . PHE A 1 218 ? 5.272 1.345 1.332 1.00 51.91 218 PHE A CA 1
ATOM 1632 C C . PHE A 1 218 ? 5.955 0.005 1.088 1.00 51.91 218 PHE A C 1
ATOM 1634 O O . PHE A 1 218 ? 7.179 -0.080 0.965 1.00 51.91 218 PHE A O 1
ATOM 1641 N N . THR A 1 219 ? 5.160 -1.048 0.937 1.00 49.91 219 THR A N 1
ATOM 1642 C CA . THR A 1 219 ? 5.670 -2.357 0.530 1.00 49.91 219 THR A CA 1
ATOM 1643 C C . THR A 1 219 ? 5.755 -2.396 -0.998 1.00 49.91 219 THR A C 1
ATOM 1645 O O . THR A 1 219 ? 4.737 -2.524 -1.681 1.00 49.91 219 THR A O 1
ATOM 1648 N N . THR A 1 220 ? 6.955 -2.260 -1.566 1.00 40.84 220 THR A N 1
ATOM 1649 C CA . THR A 1 220 ? 7.187 -2.550 -2.992 1.00 40.84 220 THR A CA 1
ATOM 1650 C C . THR A 1 220 ? 7.946 -3.875 -3.076 1.00 40.84 220 THR A C 1
ATOM 1652 O O . THR A 1 220 ? 9.170 -3.896 -3.031 1.00 40.84 220 THR A O 1
ATOM 1655 N N . GLY A 1 221 ? 7.220 -4.997 -3.130 1.00 44.66 221 GLY A N 1
ATOM 1656 C CA . GLY A 1 221 ? 7.797 -6.347 -3.028 1.00 44.66 221 GLY A CA 1
ATOM 1657 C C . GLY A 1 221 ? 7.905 -6.871 -1.585 1.00 44.66 221 GLY A C 1
ATOM 1658 O O . GLY A 1 221 ? 7.222 -6.384 -0.688 1.00 44.66 221 GLY A O 1
ATOM 1659 N N . ASN A 1 222 ? 8.761 -7.879 -1.362 1.00 35.47 222 ASN A N 1
ATOM 1660 C CA . ASN A 1 222 ? 8.908 -8.615 -0.090 1.00 35.47 222 ASN A CA 1
ATOM 1661 C C . ASN A 1 222 ? 9.775 -7.892 0.968 1.00 35.47 222 ASN A C 1
ATOM 1663 O O . ASN A 1 222 ? 10.310 -8.530 1.872 1.00 35.47 222 ASN A O 1
ATOM 1667 N N . GLN A 1 223 ? 9.986 -6.580 0.815 1.00 35.66 223 GLN A N 1
ATOM 1668 C CA . GLN A 1 223 ? 10.820 -5.754 1.691 1.00 35.66 223 GLN A CA 1
ATOM 1669 C C . GLN A 1 223 ? 10.061 -4.460 2.037 1.00 35.66 223 GLN A C 1
ATOM 1671 O O . GLN A 1 223 ? 9.572 -3.786 1.123 1.00 35.66 223 GLN A O 1
ATOM 1676 N N . PRO A 1 224 ? 9.924 -4.105 3.326 1.00 38.91 224 PRO A N 1
ATOM 1677 C CA . PRO A 1 224 ? 9.347 -2.831 3.732 1.00 38.91 224 PRO A CA 1
ATOM 1678 C C . PRO A 1 224 ? 10.356 -1.707 3.458 1.00 38.91 224 PRO A C 1
ATOM 1680 O O . PRO A 1 224 ? 11.492 -1.763 3.930 1.00 38.91 224 PRO A O 1
ATOM 1683 N N . VAL A 1 225 ? 9.961 -0.682 2.699 1.00 40.47 225 VAL A N 1
ATOM 1684 C CA . VAL A 1 225 ? 10.828 0.474 2.421 1.00 40.47 225 VAL A CA 1
ATOM 1685 C C . VAL A 1 225 ? 10.511 1.586 3.415 1.00 40.47 225 VAL A C 1
ATOM 1687 O O . VAL A 1 225 ? 9.543 2.324 3.251 1.00 40.47 225 VAL A O 1
ATOM 1690 N N . ILE A 1 226 ? 11.332 1.690 4.461 1.00 39.44 226 ILE A N 1
ATOM 1691 C CA . ILE A 1 226 ? 11.244 2.745 5.476 1.00 39.44 226 ILE A CA 1
ATOM 1692 C C . ILE A 1 226 ? 11.920 4.006 4.923 1.00 39.44 226 ILE A C 1
ATOM 1694 O O . ILE A 1 226 ? 13.132 4.023 4.720 1.00 39.44 226 ILE A O 1
ATOM 1698 N N . TYR A 1 227 ? 11.152 5.068 4.692 1.00 42.34 227 TYR A N 1
ATOM 1699 C CA . TYR A 1 227 ? 11.672 6.358 4.233 1.00 42.34 227 TYR A CA 1
ATOM 1700 C C . TYR A 1 227 ? 11.908 7.279 5.432 1.00 42.34 227 TYR A C 1
ATOM 1702 O O . TYR A 1 227 ? 10.949 7.667 6.073 1.00 42.34 227 TYR A O 1
ATOM 1710 N N . ASN A 1 228 ? 13.142 7.658 5.767 1.00 39.19 228 ASN A N 1
ATOM 1711 C CA . ASN A 1 228 ? 13.393 8.570 6.893 1.00 39.19 228 ASN A CA 1
ATOM 1712 C C . ASN A 1 228 ? 14.318 9.725 6.483 1.00 39.19 228 ASN A C 1
ATOM 1714 O O . ASN A 1 228 ? 15.333 9.494 5.836 1.00 39.19 228 ASN A O 1
ATOM 1718 N N . ASN A 1 229 ? 13.990 10.953 6.898 1.00 35.44 229 ASN A N 1
ATOM 1719 C CA . ASN A 1 229 ? 14.842 12.139 6.734 1.00 35.44 229 ASN A CA 1
ATOM 1720 C C . ASN A 1 229 ? 15.853 12.353 7.883 1.00 35.44 229 ASN A C 1
ATOM 1722 O O . ASN A 1 229 ? 16.629 13.296 7.804 1.00 35.44 229 ASN A O 1
ATOM 1726 N N . ASN A 1 230 ? 15.867 11.523 8.936 1.00 35.00 230 ASN A N 1
ATOM 1727 C CA . ASN A 1 230 ? 16.723 11.707 10.122 1.00 35.00 230 ASN A CA 1
ATOM 1728 C C . ASN A 1 230 ? 17.281 10.410 10.758 1.00 35.00 230 ASN A C 1
ATOM 1730 O O . ASN A 1 230 ? 17.689 10.419 11.915 1.00 35.00 230 ASN A O 1
ATOM 1734 N N . LEU A 1 231 ? 17.370 9.294 10.023 1.00 37.78 231 LEU A N 1
ATOM 1735 C CA . LEU A 1 231 ? 18.155 8.115 10.447 1.00 37.78 231 LEU A CA 1
ATOM 1736 C C . LEU A 1 231 ? 19.445 8.007 9.627 1.00 37.78 231 LEU A C 1
ATOM 1738 O O . LEU A 1 231 ? 19.657 7.046 8.893 1.00 37.78 231 LEU A O 1
ATOM 1742 N N . SER A 1 232 ? 20.343 8.979 9.776 1.00 31.92 232 SER A N 1
ATOM 1743 C CA . SER A 1 232 ? 21.656 9.010 9.105 1.00 31.92 232 SER A CA 1
ATOM 1744 C C . SER A 1 232 ? 22.648 7.930 9.586 1.00 31.92 232 SER A C 1
ATOM 1746 O O . SER A 1 232 ? 23.842 8.041 9.326 1.00 31.92 232 SER A O 1
ATOM 1748 N N . GLY A 1 233 ? 22.190 6.892 10.296 1.00 30.47 233 GLY A N 1
ATOM 1749 C CA . GLY A 1 233 ? 23.038 5.850 10.890 1.00 30.47 233 GLY A CA 1
ATOM 1750 C C . GLY A 1 233 ? 22.662 4.407 10.545 1.00 30.47 233 GLY A C 1
ATOM 1751 O O . GLY A 1 233 ? 23.400 3.495 10.906 1.00 30.47 233 GLY A O 1
ATOM 1752 N N . MET A 1 234 ? 21.551 4.163 9.845 1.00 33.84 234 MET A N 1
ATOM 1753 C CA . MET A 1 234 ? 21.184 2.812 9.410 1.00 33.84 234 MET A CA 1
ATOM 1754 C C . MET A 1 234 ? 21.567 2.650 7.946 1.00 33.84 234 MET A C 1
ATOM 1756 O O . MET A 1 234 ? 20.918 3.222 7.079 1.00 33.84 234 MET A O 1
ATOM 1760 N N . GLY A 1 235 ? 22.637 1.897 7.677 1.00 29.48 235 GLY A N 1
ATOM 1761 C CA . GLY A 1 235 ? 23.119 1.560 6.333 1.00 29.48 235 GLY A CA 1
ATOM 1762 C C . GLY A 1 235 ? 22.108 0.748 5.519 1.00 29.48 235 GLY A C 1
ATOM 1763 O O . GLY A 1 235 ? 22.290 -0.445 5.306 1.00 29.48 235 GLY A O 1
ATOM 1764 N N . MET A 1 236 ? 21.043 1.409 5.080 1.00 29.59 236 MET A N 1
ATOM 1765 C CA . MET A 1 236 ? 20.007 0.916 4.182 1.00 29.59 236 MET A CA 1
ATOM 1766 C C . MET A 1 236 ? 20.001 1.857 2.975 1.00 29.59 236 MET A C 1
ATOM 1768 O O . MET A 1 236 ? 19.948 3.077 3.133 1.00 29.59 236 MET A O 1
ATOM 1772 N N . GLU A 1 237 ? 20.171 1.287 1.784 1.00 29.64 237 GLU A N 1
ATOM 1773 C CA . GLU A 1 237 ? 20.444 2.019 0.547 1.00 29.64 237 GLU A CA 1
ATOM 1774 C C . GLU A 1 237 ? 19.406 3.103 0.219 1.00 29.64 237 GLU A C 1
ATOM 1776 O O . GLU A 1 237 ? 18.214 3.000 0.511 1.00 29.64 237 GLU A O 1
ATOM 1781 N N . GLN A 1 238 ? 19.915 4.164 -0.408 1.00 29.67 238 GLN A N 1
ATOM 1782 C CA . GLN A 1 238 ? 19.219 5.407 -0.707 1.00 29.67 238 GLN A CA 1
ATOM 1783 C C . GLN A 1 238 ? 18.010 5.186 -1.626 1.00 29.67 238 GLN A C 1
ATOM 1785 O O . GLN A 1 238 ? 18.147 5.025 -2.839 1.00 29.67 238 GLN A O 1
ATOM 1790 N N . HIS A 1 239 ? 16.810 5.262 -1.053 1.00 30.64 239 HIS A N 1
ATOM 1791 C CA . HIS A 1 239 ? 15.554 5.349 -1.793 1.00 30.64 239 HIS A CA 1
ATOM 1792 C C . HIS A 1 239 ? 14.841 6.682 -1.492 1.00 30.64 239 HIS A C 1
ATOM 1794 O O . HIS A 1 239 ? 14.961 7.212 -0.388 1.00 30.64 239 HIS A O 1
ATOM 1800 N N . PRO A 1 240 ? 14.132 7.266 -2.480 1.00 28.75 240 PRO A N 1
ATOM 1801 C CA . PRO A 1 240 ? 13.691 8.663 -2.449 1.00 28.75 240 PRO A CA 1
ATOM 1802 C C . PRO A 1 240 ? 12.681 8.941 -1.327 1.00 28.75 240 PRO A C 1
ATOM 1804 O O . PRO A 1 240 ? 11.601 8.361 -1.313 1.00 28.75 240 PRO A O 1
ATOM 1807 N N . VAL A 1 241 ? 13.023 9.859 -0.420 1.00 28.97 241 VAL A N 1
ATOM 1808 C CA . VAL A 1 241 ? 12.195 10.271 0.725 1.00 28.97 241 VAL A CA 1
ATOM 1809 C C . VAL A 1 241 ? 11.058 11.198 0.282 1.00 28.97 241 VAL A C 1
ATOM 1811 O O . VAL A 1 241 ? 11.304 12.127 -0.486 1.00 28.97 241 VAL A O 1
ATOM 1814 N N . ILE A 1 242 ? 9.827 10.994 0.778 1.00 39.72 242 ILE A N 1
ATOM 1815 C CA . ILE A 1 242 ? 8.725 11.959 0.604 1.00 39.72 242 ILE A CA 1
ATOM 1816 C C . ILE A 1 242 ? 8.141 12.371 1.955 1.00 39.72 242 ILE A C 1
ATOM 1818 O O . ILE A 1 242 ? 7.725 11.541 2.757 1.00 39.72 242 ILE A O 1
ATOM 1822 N N . THR A 1 243 ? 8.074 13.687 2.138 1.00 31.53 243 THR A N 1
ATOM 1823 C CA . THR A 1 243 ? 7.425 14.400 3.236 1.00 31.53 243 THR A CA 1
ATOM 1824 C C . THR A 1 243 ? 6.004 14.793 2.822 1.00 31.53 243 THR A C 1
ATOM 1826 O O . THR A 1 243 ? 5.841 15.500 1.826 1.00 31.53 243 THR A O 1
ATOM 1829 N N . LEU A 1 244 ? 4.970 14.401 3.572 1.00 34.28 244 LEU A N 1
ATOM 1830 C CA . LEU A 1 244 ? 3.632 14.987 3.406 1.00 34.28 244 LEU A CA 1
ATOM 1831 C C . LEU A 1 244 ? 3.545 16.267 4.248 1.00 34.28 244 LEU A C 1
ATOM 1833 O O . LEU A 1 244 ? 3.364 16.211 5.459 1.00 34.28 244 LEU A O 1
ATOM 1837 N N . ASN A 1 245 ? 3.697 17.431 3.611 1.00 27.56 245 ASN A N 1
ATOM 1838 C CA . ASN A 1 245 ? 3.462 18.715 4.274 1.00 27.56 245 ASN A CA 1
ATOM 1839 C C . ASN A 1 245 ? 1.955 18.950 4.467 1.00 27.56 245 ASN A C 1
ATOM 1841 O O . ASN A 1 245 ? 1.167 18.851 3.524 1.00 27.56 245 ASN A O 1
ATOM 1845 N N . HIS A 1 246 ? 1.580 19.367 5.679 1.00 31.03 246 HIS A N 1
ATOM 1846 C CA . HIS A 1 246 ? 0.214 19.679 6.130 1.00 31.03 246 HIS A CA 1
ATOM 1847 C C . HIS A 1 246 ? -0.550 20.686 5.233 1.00 31.03 246 HIS A C 1
ATOM 1849 O O . HIS A 1 246 ? -1.778 20.764 5.265 1.00 31.03 246 HIS A O 1
ATOM 1855 N N . ALA A 1 247 ? 0.157 21.437 4.381 1.00 27.02 247 ALA A N 1
ATOM 1856 C CA . ALA A 1 247 ? -0.438 22.376 3.431 1.00 27.02 247 ALA A CA 1
ATOM 1857 C C . ALA A 1 247 ? -1.352 21.701 2.386 1.00 27.02 247 ALA A C 1
ATOM 1859 O O . ALA A 1 247 ? -2.318 22.318 1.945 1.00 27.02 247 ALA A O 1
ATOM 1860 N N . ALA A 1 248 ? -1.101 20.436 2.024 1.00 27.56 248 ALA A N 1
ATOM 1861 C CA . ALA A 1 248 ? -1.937 19.718 1.056 1.00 27.56 248 ALA A CA 1
ATOM 1862 C C . ALA A 1 248 ? -3.251 19.184 1.663 1.00 27.56 248 ALA A C 1
ATOM 1864 O O . ALA A 1 248 ? -4.239 19.051 0.949 1.00 27.56 248 ALA A O 1
ATOM 1865 N N . ALA A 1 249 ? -3.288 18.926 2.976 1.00 29.25 249 ALA A N 1
ATOM 1866 C CA . ALA A 1 249 ? -4.479 18.425 3.669 1.00 29.25 249 ALA A CA 1
ATOM 1867 C C . ALA A 1 249 ? -5.469 19.545 4.048 1.00 29.25 249 ALA A C 1
ATOM 1869 O O . ALA A 1 249 ? -6.677 19.325 4.073 1.00 29.25 249 ALA A O 1
ATOM 1870 N N . SER A 1 250 ? -4.976 20.767 4.288 1.00 24.58 250 SER A N 1
ATOM 1871 C CA . SER A 1 250 ? -5.820 21.911 4.676 1.00 24.58 250 SER A CA 1
ATOM 1872 C C . SER A 1 250 ? -6.613 22.516 3.502 1.00 24.58 250 SER A C 1
ATOM 1874 O O . SER A 1 250 ? -7.704 23.052 3.692 1.00 24.58 250 SER A O 1
ATOM 1876 N N . PHE A 1 251 ? -6.129 22.378 2.261 1.00 24.95 251 PHE A N 1
ATOM 1877 C CA . PHE A 1 251 ? -6.775 22.999 1.093 1.00 24.95 251 PHE A CA 1
ATOM 1878 C C . PHE A 1 251 ? -8.117 22.348 0.698 1.00 24.95 251 PHE A C 1
ATOM 1880 O O . PHE A 1 251 ? -8.921 22.974 0.012 1.00 24.95 251 PHE A O 1
ATOM 1887 N N . ALA A 1 252 ? -8.388 21.119 1.152 1.00 28.12 252 ALA A N 1
ATOM 1888 C CA . ALA A 1 252 ? -9.645 20.417 0.877 1.00 28.12 252 ALA A CA 1
ATOM 1889 C C . ALA A 1 252 ? -10.787 20.785 1.846 1.00 28.12 252 ALA A C 1
ATOM 1891 O O . ALA A 1 252 ? -11.949 20.574 1.514 1.00 28.12 252 ALA A O 1
ATOM 1892 N N . TRP A 1 253 ? -10.482 21.369 3.012 1.00 30.16 253 TRP A N 1
ATOM 1893 C CA . TRP A 1 253 ? -11.491 21.699 4.029 1.00 30.16 253 TRP A CA 1
ATOM 1894 C C . TRP A 1 253 ? -12.152 23.072 3.837 1.00 30.16 253 TRP A C 1
ATOM 1896 O O . TRP A 1 253 ? -13.258 23.278 4.319 1.00 30.16 253 TRP A O 1
ATOM 1906 N N . HIS A 1 254 ? -11.526 24.006 3.113 1.00 26.09 254 HIS A N 1
ATOM 1907 C CA . HIS A 1 254 ? -12.062 25.368 2.935 1.00 26.09 254 HIS A CA 1
ATOM 1908 C C . HIS A 1 254 ? -12.971 25.564 1.707 1.00 26.09 254 HIS A C 1
ATOM 1910 O O . HIS A 1 254 ? -13.478 26.662 1.519 1.00 26.09 254 HIS A O 1
ATOM 1916 N N . ASN A 1 255 ? -13.191 24.533 0.881 1.00 26.89 255 ASN A N 1
ATOM 1917 C CA . ASN A 1 255 ? -14.026 24.621 -0.331 1.00 26.89 255 ASN A CA 1
ATOM 1918 C C . ASN A 1 255 ? -15.242 23.677 -0.322 1.00 26.89 255 ASN A C 1
ATOM 1920 O O . ASN A 1 255 ? -15.866 23.463 -1.361 1.00 26.89 255 ASN A O 1
ATOM 1924 N N . ILE A 1 256 ? -15.581 23.108 0.836 1.00 33.47 256 ILE A N 1
ATOM 1925 C CA . ILE A 1 256 ? -16.810 22.328 1.031 1.00 33.47 256 ILE A CA 1
ATOM 1926 C C . ILE A 1 256 ? -17.538 22.861 2.273 1.00 33.47 256 ILE A C 1
ATOM 1928 O O . ILE A 1 256 ? -17.728 22.137 3.243 1.00 33.47 256 ILE A O 1
ATOM 1932 N N . LEU A 1 257 ? -17.890 24.149 2.240 1.00 32.31 257 LEU A N 1
ATOM 1933 C CA . LEU A 1 257 ? -19.030 24.770 2.925 1.00 32.31 257 LEU A CA 1
ATOM 1934 C C . LEU A 1 257 ? -19.494 25.967 2.088 1.00 32.31 257 LEU A C 1
ATOM 1936 O O . LEU A 1 257 ? -18.617 26.759 1.676 1.00 32.31 257 LEU A O 1
#

Radius of gyration: 44.74 Å; chains: 1; bounding box: 68×78×156 Å

Secondary structure (DSSP, 8-state):
-------------------------TTS--HHHHHHHHHSTTHHHHHHHHHHHHHHHHHHHHHHHHHHHHHSPPPPPPPPGGGSPPEEEE-GGGT--SSSSSS--HHHHHHTHHHHTTSS-SEEEE---BPSSSS-SS-B-GGG--HHHHHHHHHHHHHTT-EEEEEEPP-S-SS-TT---HHHHHHHHHHHHHHHHTT--EEEE---SSS--BEEEEESSSSEE---SS-TTS---------B-THHHHTTTTT--

Foldseek 3Di:
DDDDDDDDDDPDDDDDDDDPPDDPPVPDDDPVRCVVVCVDPPNVVVVVVVVVVVVVVVVVVVVVVVVVVVPDDDPDPDDDPVNVFDEDEDAQQPQDDDPPPNGGALVRVLVCLVVVLVDRGQEYEYEAQADDELPALQAGDPSRHHLVSVLVSCVSCVVSNYAYEYETHEYDDPDDPPPPDPVSVVNVQVNVLNVVVSPHQWYWYAHDPVDGQTWIWGDPDNDIRTADPPCPPDPDDDDDHDGDDPVVVVVVVPPPD

pLDDT: mean 70.3, std 23.51, range [24.58, 98.0]

Sequence (257 aa):
MGKLGDGATPMHSEHLPLLAKAAPSATYLSQQEVAEQGSAAPWPGLRRALISLLAGLFACMLLLAVALLLSLPRPRPALGWWQKAAFYHLPPSSFLDSDGDGWGDLAGVRQQLDQLATLPIQALVLGSILEGGGANLTQIVPARGSLAQLQALLTDGHKRGIRILLELPPWGEEGDASAESNQTVKLLKEALQFWQSEGVHGFLVAKDPAWCLLTVSFTTGNQPVIYNNNLSGMGMEQHPVITLNHAAASFAWHNIL